Protein AF-A0AA39WAE4-F1 (afdb_monomer)

pLDDT: mean 80.97, std 20.27, range [33.72, 98.31]

Secondary structure (DSSP, 8-state):
-----THHHHHHHHHHHHHHHHHHHHHHHH-GGGHHHHHHHHHHHHHHHHHHHHHHH-----HHHHHHHHHHHHHHHHHHHHHHHHHHH--SHHHIIIIIHHHHHHHHHHHHHHHHHHHHHHHHHHHHHHHHHS-HHHHHHHHHHHHHHHHHHHHHHHH--SS-TTTHHHHHHHHHHHHHHHHH------------S-HHHHHHHHHHHHHHHHHHHT--

Foldseek 3Di:
DDCDDLLVLLVVLLVLLVVLLVLLVVLCVQEVVCCVLVVLVNVLSVLLNVLSVVVSPDPQQDPLQSVLLSVLSVLSSVLSVQLSVLSVPDRYNVSCVPPSSVSNVLSSLVSVLSSLLSVLRVLLSVLLVCLAPHDPVVSVVSLVVSVVSLVVSLVSLVVRDPDCPVPNVSSVSNSVSSNVSSVPRHNDDPPPPDDDDDVVVVVVVVVVVVVVVVVVVVPD

Organism: NCBI:txid252184

Solvent-accessible surface area (backbone atoms only — not comparable to full-atom values): 12595 Å² total; per-residue (Å²): 143,78,94,78,57,77,50,54,63,46,52,53,41,52,50,46,46,53,56,39,52,54,49,50,56,54,46,32,73,76,27,60,86,46,41,71,67,50,50,56,44,52,48,54,50,49,53,40,43,53,53,46,60,56,54,57,74,55,86,67,73,53,75,84,46,47,69,47,52,55,52,50,50,53,50,52,47,54,46,47,51,48,49,49,51,48,58,71,71,34,88,42,62,67,48,27,73,76,45,37,50,63,56,48,49,37,46,39,54,50,48,51,46,49,41,51,60,58,46,49,53,58,53,52,43,49,45,63,55,39,44,78,77,55,54,73,66,58,47,52,50,52,47,50,52,54,49,52,52,49,53,49,43,54,55,51,61,75,65,53,72,73,83,50,78,91,50,45,71,59,50,52,56,39,50,52,40,51,51,49,53,54,71,69,63,63,64,78,71,84,74,75,92,72,80,94,80,63,73,74,56,54,57,53,50,53,55,48,51,58,52,49,56,57,60,61,66,76,72,117

Radius of gyration: 21.31 Å; Cα contacts (8 Å, |Δi|>4): 156; chains: 1; bounding box: 58×40×64 Å

Sequence (220 aa):
MGRADAARPIDDILSGISATLATITRFIRAVRVAHADLSAVTRELSDLRLLLELMRDDQGIPLLVQAQVLALLVDCGKILYRIQNVLAHCGDAAQWTSTGKVAVAGLRDGLEIMRRALGLVDEVVNLYVTVSASSVAEINALKSDISADVDWIRTQAASAEHGYKDTVPLLDTYLDAVVNCIETSTRNSPVELGDIEGRDDMMAQYVNECLLFEFLQVRY

Nearest PDB structures (foldseek):
  4q25-assembly1_B  TM=2.407E-01  e=1.341E+00  Pseudomonas aeruginosa PAO1
  4nqi-assembly2_D  TM=2.224E-01  e=2.810E+00  Dictyostelium discoideum
  8i4v-assembly1_A  TM=1.716E-01  e=9.796E+00  Saccharomyces cerevisiae S288C

Mean predicted aligned error: 10.49 Å

Structure (mmCIF, N/CA/C/O backbone):
data_AF-A0AA39WAE4-F1
#
_entry.id   AF-A0AA39WAE4-F1
#
loop_
_atom_site.group_PDB
_atom_site.id
_atom_site.type_symbol
_atom_site.label_atom_id
_atom_site.label_alt_id
_atom_site.label_comp_id
_atom_site.label_asym_id
_atom_site.label_entity_id
_atom_site.label_seq_id
_atom_site.pdbx_PDB_ins_code
_atom_site.Cartn_x
_atom_site.Cartn_y
_atom_site.Cartn_z
_atom_site.occupancy
_atom_site.B_iso_or_equiv
_atom_site.auth_seq_id
_atom_site.auth_comp_id
_atom_site.auth_asym_id
_atom_site.auth_atom_id
_atom_site.pdbx_PDB_model_num
ATOM 1 N N . MET A 1 1 ? -18.215 -25.037 7.940 1.00 37.91 1 MET A N 1
ATOM 2 C CA . MET A 1 1 ? -16.764 -25.276 7.781 1.00 37.91 1 MET A CA 1
ATOM 3 C C . MET A 1 1 ? -16.349 -24.709 6.433 1.00 37.91 1 MET A C 1
ATOM 5 O O . MET A 1 1 ? -16.549 -25.353 5.415 1.00 37.91 1 MET A O 1
ATOM 9 N N . GLY A 1 2 ? -15.906 -23.453 6.432 1.00 38.31 2 GLY A N 1
ATOM 10 C CA . GLY A 1 2 ? -15.563 -22.681 5.238 1.00 38.31 2 GLY A CA 1
ATOM 11 C C . GLY A 1 2 ? -14.618 -21.562 5.652 1.00 38.31 2 GLY A C 1
ATOM 12 O O . GLY A 1 2 ? -15.036 -20.428 5.832 1.00 38.31 2 GLY A O 1
ATOM 13 N N . ARG A 1 3 ? -13.364 -21.936 5.913 1.00 39.25 3 ARG A N 1
ATOM 14 C CA . ARG A 1 3 ? -12.235 -21.027 6.115 1.00 39.25 3 ARG A CA 1
ATOM 15 C C . ARG A 1 3 ? -11.901 -20.485 4.726 1.00 39.25 3 ARG A C 1
ATOM 17 O O . ARG A 1 3 ? -11.210 -21.161 3.975 1.00 39.25 3 ARG A O 1
ATOM 24 N N . ALA A 1 4 ? -12.519 -19.378 4.336 1.00 43.84 4 ALA A N 1
ATOM 25 C CA . ALA A 1 4 ? -12.238 -18.727 3.068 1.00 43.84 4 ALA A CA 1
ATOM 26 C C . ALA A 1 4 ? -12.193 -17.208 3.267 1.00 43.84 4 ALA A C 1
ATOM 28 O O . ALA A 1 4 ? -13.181 -16.631 3.698 1.00 43.84 4 ALA A O 1
ATOM 29 N N . ASP A 1 5 ? -11.124 -16.487 2.953 1.00 51.66 5 ASP A N 1
ATOM 30 C CA . ASP A 1 5 ? -9.709 -16.865 2.851 1.00 51.66 5 ASP A CA 1
ATOM 31 C C . ASP A 1 5 ? -8.942 -15.531 2.795 1.00 51.66 5 ASP A C 1
ATOM 33 O O . ASP A 1 5 ? -8.382 -15.194 1.764 1.00 51.66 5 ASP A O 1
ATOM 37 N N . ALA A 1 6 ? -8.986 -14.684 3.836 1.00 52.84 6 ALA A N 1
ATOM 38 C CA . ALA A 1 6 ? -8.235 -13.412 3.814 1.00 52.84 6 ALA A CA 1
ATOM 39 C C . ALA A 1 6 ? -6.717 -13.638 3.625 1.00 52.84 6 ALA A C 1
ATOM 41 O O . ALA A 1 6 ? -6.017 -12.777 3.095 1.00 52.84 6 ALA A O 1
ATOM 42 N N . ALA A 1 7 ? -6.234 -14.840 3.966 1.00 60.94 7 ALA A N 1
ATOM 43 C CA . ALA A 1 7 ? -4.873 -15.295 3.713 1.00 60.94 7 ALA A CA 1
ATOM 44 C C . ALA A 1 7 ? -4.528 -15.388 2.216 1.00 60.94 7 ALA A C 1
ATOM 46 O O . ALA A 1 7 ? -3.421 -15.018 1.843 1.00 60.94 7 ALA A O 1
ATOM 47 N N . ARG A 1 8 ? -5.456 -15.809 1.339 1.00 78.25 8 ARG A N 1
ATOM 48 C CA . ARG A 1 8 ? -5.159 -15.960 -0.101 1.00 78.25 8 ARG A CA 1
ATOM 49 C C . ARG A 1 8 ? -4.809 -14.634 -0.785 1.00 78.25 8 ARG A C 1
ATOM 51 O O . ARG A 1 8 ? -3.753 -14.578 -1.406 1.00 78.25 8 ARG A O 1
ATOM 58 N N . PRO A 1 9 ? -5.618 -13.562 -0.656 1.00 86.88 9 PRO A N 1
ATOM 59 C CA . PRO A 1 9 ? -5.262 -12.250 -1.179 1.00 86.88 9 PRO A CA 1
ATOM 60 C C . PRO A 1 9 ? -3.928 -11.747 -0.633 1.00 86.88 9 PRO A C 1
ATOM 62 O O . PRO A 1 9 ? -3.129 -11.215 -1.394 1.00 86.88 9 PRO A O 1
ATOM 65 N N . ILE A 1 10 ? -3.651 -11.941 0.661 1.00 92.12 10 ILE A N 1
ATOM 66 C CA . ILE A 1 10 ? -2.372 -11.532 1.251 1.00 92.12 10 ILE A CA 1
ATOM 67 C C . ILE A 1 10 ? -1.206 -12.321 0.633 1.00 92.12 10 ILE A C 1
ATOM 69 O O . ILE A 1 10 ? -0.230 -11.714 0.194 1.00 92.12 10 ILE A O 1
ATOM 73 N N . ASP A 1 11 ? -1.316 -13.647 0.529 1.00 93.12 11 ASP A N 1
ATOM 74 C CA . ASP A 1 11 ? -0.284 -14.510 -0.057 1.00 93.12 11 ASP A CA 1
ATOM 75 C C . ASP A 1 11 ? -0.019 -14.181 -1.539 1.00 93.12 11 ASP A C 1
ATOM 77 O O . ASP A 1 11 ? 1.139 -14.151 -1.975 1.00 93.12 11 ASP A O 1
ATOM 81 N N . ASP A 1 12 ? -1.065 -13.854 -2.304 1.00 93.44 12 ASP A N 1
ATOM 82 C CA . ASP A 1 12 ? -0.947 -13.404 -3.695 1.00 93.44 12 ASP A CA 1
ATOM 83 C C . ASP A 1 12 ? -0.133 -12.103 -3.792 1.00 93.44 12 ASP A C 1
ATOM 85 O O . ASP A 1 12 ? 0.763 -11.978 -4.639 1.00 93.44 12 ASP A O 1
ATOM 89 N N . ILE A 1 13 ? -0.377 -11.148 -2.888 1.00 96.44 13 ILE A N 1
ATOM 90 C CA . ILE A 1 13 ? 0.391 -9.899 -2.832 1.00 96.44 13 ILE A CA 1
ATOM 91 C C . ILE A 1 13 ? 1.831 -10.146 -2.370 1.00 96.44 13 ILE A C 1
ATOM 93 O O . ILE A 1 13 ? 2.755 -9.610 -2.985 1.00 96.44 13 ILE A O 1
ATOM 97 N N . LEU A 1 14 ? 2.067 -11.001 -1.371 1.00 97.25 14 LEU A N 1
ATOM 98 C CA . LEU A 1 14 ? 3.419 -11.374 -0.925 1.00 97.25 14 LEU A CA 1
ATOM 99 C C . LEU A 1 14 ? 4.245 -12.015 -2.058 1.00 97.25 14 LEU A C 1
ATOM 101 O O . LEU A 1 14 ? 5.436 -11.712 -2.238 1.00 97.25 14 LEU A O 1
ATOM 105 N N . SER A 1 15 ? 3.606 -12.863 -2.867 1.00 97.00 15 SER A N 1
ATOM 106 C CA . SER A 1 15 ? 4.196 -13.433 -4.082 1.00 97.00 15 SER A CA 1
ATOM 107 C C . SER A 1 15 ? 4.505 -12.344 -5.118 1.00 97.00 15 SER A C 1
ATOM 109 O O . SER A 1 15 ? 5.629 -12.263 -5.634 1.00 97.00 15 SER A O 1
ATOM 111 N N . GLY A 1 16 ? 3.554 -11.433 -5.353 1.00 97.50 16 GLY A N 1
ATOM 112 C CA . GLY A 1 16 ? 3.717 -10.280 -6.239 1.00 97.50 16 GLY A CA 1
ATOM 113 C C . GLY A 1 16 ? 4.871 -9.358 -5.830 1.00 97.50 16 GLY A C 1
ATOM 114 O O . GLY A 1 16 ? 5.655 -8.933 -6.686 1.00 97.50 16 GLY A O 1
ATOM 115 N N . ILE A 1 17 ? 5.038 -9.091 -4.531 1.00 98.25 17 ILE A N 1
ATOM 116 C CA . ILE A 1 17 ? 6.161 -8.314 -3.989 1.00 98.25 17 ILE A CA 1
ATOM 117 C C . ILE A 1 17 ? 7.481 -9.017 -4.310 1.00 98.25 17 ILE A C 1
ATOM 119 O O . ILE A 1 17 ? 8.393 -8.400 -4.865 1.00 98.25 17 ILE A O 1
ATOM 123 N N . SER A 1 18 ? 7.571 -10.321 -4.041 1.00 98.19 18 SER A N 1
ATOM 124 C CA . SER A 1 18 ? 8.782 -11.111 -4.297 1.00 98.19 18 SER A CA 1
ATOM 125 C C . SER A 1 18 ? 9.173 -11.105 -5.784 1.00 98.19 18 SER A C 1
ATOM 127 O O . SER A 1 18 ? 10.342 -10.889 -6.126 1.00 98.19 18 SER A O 1
ATOM 129 N N . ALA A 1 19 ? 8.198 -11.254 -6.686 1.00 97.81 19 ALA A N 1
ATOM 130 C CA . ALA A 1 19 ? 8.416 -11.166 -8.132 1.00 97.81 19 ALA A CA 1
ATOM 131 C C . ALA A 1 19 ? 8.860 -9.758 -8.581 1.00 97.81 19 ALA A C 1
ATOM 133 O O . ALA A 1 19 ? 9.746 -9.614 -9.436 1.00 97.81 19 ALA A O 1
ATOM 134 N N . THR A 1 20 ? 8.283 -8.715 -7.978 1.00 98.25 20 THR A N 1
ATOM 135 C CA . THR A 1 20 ? 8.620 -7.312 -8.264 1.00 98.25 20 THR A CA 1
ATOM 136 C C . THR A 1 20 ? 10.041 -6.983 -7.810 1.00 98.25 20 THR A C 1
ATOM 138 O O . THR A 1 20 ? 10.820 -6.455 -8.602 1.00 98.25 20 THR A O 1
ATOM 141 N N . LEU A 1 21 ? 10.433 -7.384 -6.597 1.00 98.31 21 LEU A N 1
ATOM 142 C CA . LEU A 1 21 ? 11.793 -7.215 -6.064 1.00 98.31 21 LEU A CA 1
ATOM 143 C C . LEU A 1 21 ? 12.850 -7.908 -6.937 1.00 98.31 21 LEU A C 1
ATOM 145 O O . LEU A 1 21 ? 13.907 -7.336 -7.231 1.00 98.31 21 LEU A O 1
ATOM 149 N N . ALA A 1 22 ? 12.556 -9.121 -7.415 1.00 97.69 22 ALA A N 1
ATOM 150 C CA . ALA A 1 22 ? 13.434 -9.830 -8.344 1.00 97.69 22 ALA A CA 1
ATOM 151 C C . ALA A 1 22 ? 13.583 -9.076 -9.680 1.00 97.69 22 ALA A C 1
ATOM 153 O O . ALA A 1 22 ? 14.678 -9.016 -10.248 1.00 97.69 22 ALA A O 1
ATOM 154 N N . THR A 1 23 ? 12.497 -8.476 -10.171 1.00 97.81 23 THR A N 1
ATOM 155 C CA . THR A 1 23 ? 12.491 -7.672 -11.401 1.00 97.81 23 THR A CA 1
ATOM 156 C C . THR A 1 23 ? 13.267 -6.371 -11.235 1.00 97.81 23 THR A C 1
ATOM 158 O O . THR A 1 23 ? 14.120 -6.078 -12.072 1.00 97.81 23 THR A O 1
ATOM 161 N N . ILE A 1 24 ? 13.083 -5.661 -10.119 1.00 97.94 24 ILE A N 1
ATOM 162 C CA . ILE A 1 24 ? 13.872 -4.478 -9.748 1.00 97.94 24 ILE A CA 1
ATOM 163 C C . ILE A 1 24 ? 15.364 -4.818 -9.708 1.00 97.94 24 ILE A C 1
ATOM 165 O O . ILE A 1 24 ? 16.177 -4.140 -10.334 1.00 97.94 24 ILE A O 1
ATOM 169 N N . THR A 1 25 ? 15.733 -5.912 -9.038 1.00 97.44 25 THR A N 1
ATOM 170 C CA . THR A 1 25 ? 17.136 -6.335 -8.918 1.00 97.44 25 THR A CA 1
ATOM 171 C C . THR A 1 25 ? 17.768 -6.609 -10.284 1.00 97.44 25 THR A C 1
ATOM 173 O O . THR A 1 25 ? 18.911 -6.215 -10.533 1.00 97.44 25 THR A O 1
ATOM 176 N N . ARG A 1 26 ? 17.038 -7.275 -11.190 1.00 97.00 26 ARG A N 1
ATOM 177 C CA . ARG A 1 26 ? 17.491 -7.508 -12.571 1.00 97.00 26 ARG A CA 1
ATOM 178 C C . ARG A 1 26 ? 17.638 -6.195 -13.338 1.00 97.00 26 ARG A C 1
ATOM 180 O O . ARG A 1 26 ? 18.674 -5.980 -13.962 1.00 97.00 26 ARG A O 1
ATOM 187 N N . PHE A 1 27 ? 16.650 -5.313 -13.236 1.00 97.69 27 PHE A N 1
ATOM 188 C CA . PHE A 1 27 ? 16.650 -4.026 -13.921 1.00 97.69 27 PHE A CA 1
ATOM 189 C C . PHE A 1 27 ? 17.814 -3.134 -13.481 1.00 97.69 27 PHE A C 1
ATOM 191 O O . PHE A 1 27 ? 18.564 -2.657 -14.323 1.00 97.69 27 PHE A O 1
ATOM 198 N N . ILE A 1 28 ? 18.051 -2.992 -12.173 1.00 97.00 28 ILE A N 1
ATOM 199 C CA . ILE A 1 28 ? 19.174 -2.221 -11.612 1.00 97.00 28 ILE A CA 1
ATOM 200 C C . ILE A 1 28 ? 20.525 -2.697 -12.162 1.00 97.00 28 ILE A C 1
ATOM 202 O O . ILE A 1 28 ? 21.445 -1.898 -12.346 1.00 97.00 28 ILE A O 1
ATOM 206 N N . ARG A 1 29 ? 20.681 -4.004 -12.417 1.00 96.06 29 ARG A N 1
ATOM 207 C CA . ARG A 1 29 ? 21.919 -4.549 -12.992 1.00 96.06 29 ARG A CA 1
ATOM 208 C C . ARG A 1 29 ? 22.132 -4.102 -14.439 1.00 96.06 29 ARG A C 1
ATOM 210 O O . ARG A 1 29 ? 23.284 -3.885 -14.808 1.00 96.06 29 ARG A O 1
ATOM 217 N N . ALA A 1 30 ? 21.054 -3.954 -15.208 1.00 96.06 30 ALA A N 1
ATOM 218 C CA . ALA A 1 30 ? 21.076 -3.490 -16.595 1.00 96.06 30 ALA A CA 1
ATOM 219 C C . ALA A 1 30 ? 21.132 -1.954 -16.707 1.00 96.06 30 ALA A C 1
ATOM 221 O O . ALA A 1 30 ? 21.879 -1.418 -17.521 1.00 96.06 30 ALA A O 1
ATOM 222 N N . VAL A 1 31 ? 20.400 -1.238 -15.850 1.00 97.19 31 VAL A N 1
ATOM 223 C CA . VAL A 1 31 ? 20.236 0.221 -15.871 1.00 97.19 31 VAL A CA 1
ATOM 224 C C . VAL A 1 31 ? 20.699 0.804 -14.535 1.00 97.19 31 VAL A C 1
ATOM 226 O O . VAL A 1 31 ? 19.914 1.128 -13.647 1.00 97.19 31 VAL A O 1
ATOM 229 N N . ARG A 1 32 ? 22.021 0.937 -14.374 1.00 95.56 32 ARG A N 1
ATOM 230 C CA . ARG A 1 32 ? 22.658 1.316 -13.094 1.00 95.56 32 ARG A CA 1
ATOM 231 C C . ARG A 1 32 ? 22.190 2.657 -12.532 1.00 95.56 32 ARG A C 1
ATOM 233 O O . ARG A 1 32 ? 22.093 2.800 -11.316 1.00 95.56 32 ARG A O 1
ATOM 240 N N . VAL A 1 33 ? 21.869 3.615 -13.402 1.00 95.44 33 VAL A N 1
ATOM 241 C CA . VAL A 1 33 ? 21.380 4.948 -13.010 1.00 95.44 33 VAL A CA 1
ATOM 242 C C . VAL A 1 33 ? 20.047 4.902 -12.253 1.00 95.44 33 VAL A C 1
ATOM 244 O O . VAL A 1 33 ? 19.753 5.824 -11.503 1.00 95.44 33 VAL A O 1
ATOM 247 N N . ALA A 1 34 ? 19.280 3.814 -12.380 1.00 96.81 34 ALA A N 1
ATOM 248 C CA . ALA A 1 34 ? 18.009 3.627 -11.685 1.00 96.81 34 ALA A CA 1
ATOM 249 C C . ALA A 1 34 ? 18.152 3.163 -10.229 1.00 96.81 34 ALA A C 1
ATOM 251 O O . ALA A 1 34 ? 17.159 3.086 -9.509 1.00 96.81 34 ALA A O 1
ATOM 252 N N . HIS A 1 35 ? 19.369 2.831 -9.779 1.00 96.38 35 HIS A N 1
ATOM 253 C CA . HIS A 1 35 ? 19.591 2.230 -8.464 1.00 96.38 35 HIS A CA 1
ATOM 254 C C . HIS A 1 35 ? 19.029 3.076 -7.316 1.00 96.38 35 HIS A C 1
ATOM 256 O O . HIS A 1 35 ? 18.333 2.541 -6.458 1.00 96.38 35 HIS A O 1
ATOM 262 N N . ALA A 1 36 ? 19.328 4.379 -7.282 1.00 92.62 36 ALA A N 1
ATOM 263 C CA . ALA A 1 36 ? 18.887 5.257 -6.196 1.00 92.62 36 ALA A CA 1
ATOM 264 C C . ALA A 1 36 ? 17.355 5.348 -6.124 1.00 92.62 36 ALA A C 1
ATOM 266 O O . ALA A 1 36 ? 16.774 5.161 -5.056 1.00 92.62 36 ALA A O 1
ATOM 267 N N . ASP A 1 37 ? 16.711 5.547 -7.274 1.00 92.94 37 ASP A N 1
ATOM 268 C CA . ASP A 1 37 ? 15.256 5.652 -7.385 1.00 92.94 37 ASP A CA 1
ATOM 269 C C . ASP A 1 37 ? 14.567 4.333 -6.966 1.00 92.94 37 ASP A C 1
ATOM 271 O O . ASP A 1 37 ? 13.618 4.328 -6.183 1.00 92.94 37 ASP A O 1
ATOM 275 N N . LEU A 1 38 ? 15.088 3.188 -7.425 1.00 96.88 38 LEU A N 1
ATOM 276 C CA . LEU A 1 38 ? 14.525 1.865 -7.137 1.00 96.88 38 LEU A CA 1
ATOM 277 C C . LEU A 1 38 ? 14.882 1.318 -5.750 1.00 96.88 38 LEU A C 1
ATOM 279 O O . LEU A 1 38 ? 14.199 0.419 -5.257 1.00 96.88 38 LEU A O 1
ATOM 283 N N . SER A 1 39 ? 15.904 1.863 -5.088 1.00 95.88 39 SER A N 1
ATOM 284 C CA . SER A 1 39 ? 16.201 1.534 -3.687 1.00 95.88 39 SER A CA 1
ATOM 285 C C . SER A 1 39 ? 15.071 2.002 -2.768 1.00 95.88 39 SER A C 1
ATOM 287 O O . SER A 1 39 ? 14.676 1.268 -1.866 1.00 95.88 39 SER A O 1
ATOM 289 N N . ALA A 1 40 ? 14.494 3.179 -3.038 1.00 92.00 40 ALA A N 1
ATOM 290 C CA . ALA A 1 40 ? 13.333 3.672 -2.299 1.00 92.00 40 ALA A CA 1
ATOM 291 C C . ALA A 1 40 ? 12.107 2.765 -2.503 1.00 92.00 40 ALA A C 1
ATOM 293 O O . ALA A 1 40 ? 11.444 2.401 -1.540 1.00 92.00 40 ALA A O 1
ATOM 294 N N . VAL A 1 41 ? 11.859 2.316 -3.739 1.00 96.25 41 VAL A N 1
ATOM 295 C CA . VAL A 1 41 ? 10.775 1.359 -4.038 1.00 96.25 41 VAL A CA 1
ATOM 296 C C . VAL A 1 41 ? 10.995 0.023 -3.327 1.00 96.25 41 VAL A C 1
ATOM 298 O O . VAL A 1 41 ? 10.068 -0.542 -2.763 1.00 96.25 41 VAL A O 1
ATOM 301 N N . THR A 1 42 ? 12.233 -0.476 -3.323 1.00 97.62 42 THR A N 1
ATOM 302 C CA . THR A 1 42 ? 12.606 -1.724 -2.634 1.00 97.62 42 THR A CA 1
ATOM 303 C C . THR A 1 42 ? 12.294 -1.649 -1.140 1.00 97.62 42 THR A C 1
ATOM 305 O O . THR A 1 42 ? 11.822 -2.630 -0.564 1.00 97.62 42 THR A O 1
ATOM 308 N N . ARG A 1 43 ? 12.531 -0.486 -0.521 1.00 96.50 43 ARG A N 1
ATOM 309 C CA . ARG A 1 43 ? 12.205 -0.243 0.884 1.00 96.50 43 ARG A CA 1
ATOM 310 C C . ARG A 1 43 ? 10.698 -0.283 1.129 1.00 96.50 43 ARG A C 1
ATOM 312 O O . ARG A 1 43 ? 10.274 -1.106 1.927 1.00 96.50 43 ARG A O 1
ATOM 319 N N . GLU A 1 44 ? 9.903 0.487 0.383 1.00 95.62 44 GLU A N 1
ATOM 320 C CA . GLU A 1 44 ? 8.436 0.474 0.541 1.00 95.62 44 GLU A CA 1
ATOM 321 C C . GLU A 1 44 ? 7.840 -0.927 0.337 1.00 95.62 44 GLU A C 1
ATOM 323 O O . GLU A 1 44 ? 6.963 -1.349 1.084 1.00 95.62 44 GLU A O 1
ATOM 328 N N . LEU A 1 45 ? 8.352 -1.693 -0.633 1.00 97.81 45 LEU A N 1
ATOM 329 C CA . LEU A 1 45 ? 7.937 -3.081 -0.853 1.00 97.81 45 LEU A CA 1
ATOM 330 C C . LEU A 1 45 ? 8.287 -4.006 0.320 1.00 97.81 45 LEU A C 1
ATOM 332 O O . LEU A 1 45 ? 7.549 -4.950 0.595 1.00 97.81 45 LEU A O 1
ATOM 336 N N . SER A 1 46 ? 9.414 -3.761 0.989 1.00 97.69 46 SER A N 1
ATOM 337 C CA . SER A 1 46 ? 9.834 -4.544 2.157 1.00 97.69 46 SER A CA 1
ATOM 338 C C . SER A 1 46 ? 8.991 -4.196 3.383 1.00 97.69 46 SER A C 1
ATOM 340 O O . SER A 1 46 ? 8.557 -5.098 4.096 1.00 97.69 46 SER A O 1
ATOM 342 N N . ASP A 1 47 ? 8.698 -2.911 3.578 1.00 96.75 47 ASP A N 1
ATOM 343 C CA . ASP A 1 47 ? 7.851 -2.434 4.671 1.00 96.75 47 ASP A CA 1
ATOM 344 C C . ASP A 1 47 ? 6.399 -2.921 4.486 1.00 96.75 47 ASP A C 1
ATOM 346 O O . ASP A 1 47 ? 5.784 -3.417 5.430 1.00 96.75 47 ASP A O 1
ATOM 350 N N . LEU A 1 48 ? 5.873 -2.887 3.253 1.00 96.75 48 LEU A N 1
ATOM 351 C CA . LEU A 1 48 ? 4.567 -3.467 2.920 1.00 96.75 48 LEU A CA 1
ATOM 352 C C . LEU A 1 48 ? 4.540 -4.982 3.151 1.00 96.75 48 LEU A C 1
ATOM 354 O O . LEU A 1 48 ? 3.564 -5.503 3.681 1.00 96.75 48 LEU A O 1
ATOM 358 N N . ARG A 1 49 ? 5.602 -5.703 2.772 1.00 97.12 49 ARG A N 1
ATOM 359 C CA . ARG A 1 49 ? 5.703 -7.145 3.023 1.00 97.12 49 ARG A CA 1
ATOM 360 C C . ARG A 1 49 ? 5.605 -7.459 4.514 1.00 97.12 49 ARG A C 1
ATOM 362 O O . ARG A 1 49 ? 4.848 -8.352 4.873 1.00 97.12 49 ARG A O 1
ATOM 369 N N . LEU A 1 50 ? 6.354 -6.739 5.350 1.00 95.31 50 LEU A N 1
ATOM 370 C CA . LEU A 1 50 ? 6.334 -6.932 6.799 1.00 95.31 50 LEU A CA 1
ATOM 371 C C . LEU A 1 50 ? 4.927 -6.708 7.364 1.00 95.31 50 LEU A C 1
ATOM 373 O O . LEU A 1 50 ? 4.426 -7.551 8.100 1.00 95.31 50 LEU A O 1
ATOM 377 N N . LEU A 1 51 ? 4.275 -5.610 6.969 1.00 94.56 51 LEU A N 1
ATOM 378 C CA . LEU A 1 51 ? 2.900 -5.311 7.369 1.00 94.56 51 LEU A CA 1
ATOM 379 C C . LEU A 1 51 ? 1.933 -6.438 6.976 1.00 94.56 51 LEU A C 1
ATOM 381 O O . LEU A 1 51 ? 1.150 -6.901 7.796 1.00 94.56 51 LEU A O 1
ATOM 385 N N . LEU A 1 52 ? 2.011 -6.914 5.733 1.00 93.69 52 LEU A N 1
ATOM 386 C CA . LEU A 1 52 ? 1.153 -7.992 5.243 1.00 93.69 52 LEU A CA 1
ATOM 387 C C . LEU A 1 52 ? 1.415 -9.326 5.949 1.00 93.69 52 LEU A C 1
ATOM 389 O O . LEU A 1 52 ? 0.475 -10.075 6.193 1.00 93.69 52 LEU A O 1
ATOM 393 N N . GLU A 1 53 ? 2.671 -9.628 6.285 1.00 92.81 53 GLU A N 1
ATOM 394 C CA . GLU A 1 53 ? 3.021 -10.813 7.072 1.00 92.81 53 GLU A CA 1
ATOM 395 C C . GLU A 1 53 ? 2.410 -10.750 8.482 1.00 92.81 53 GLU A C 1
ATOM 397 O O . GLU A 1 53 ? 1.915 -11.772 8.948 1.00 92.81 53 GLU A O 1
ATOM 402 N N . LEU A 1 54 ? 2.367 -9.569 9.113 1.00 89.31 54 LEU A N 1
ATOM 403 C CA . LEU A 1 54 ? 1.689 -9.359 10.401 1.00 89.31 54 LEU A CA 1
ATOM 404 C C . LEU A 1 54 ? 0.166 -9.515 10.272 1.00 89.31 54 LEU A C 1
ATOM 406 O O . LEU A 1 54 ? -0.445 -10.277 11.019 1.00 89.31 54 LEU A O 1
ATOM 410 N N . MET A 1 55 ? -0.437 -8.860 9.276 1.00 88.50 55 MET A N 1
ATOM 411 C CA . MET A 1 55 ? -1.883 -8.929 9.027 1.00 88.50 55 MET A CA 1
ATOM 412 C C . MET A 1 55 ? -2.364 -10.339 8.671 1.00 88.50 55 MET A C 1
ATOM 414 O O . MET A 1 55 ? -3.505 -10.688 8.960 1.00 88.50 55 MET A O 1
ATOM 418 N N . ARG A 1 56 ? -1.522 -11.157 8.025 1.00 86.31 56 ARG A N 1
ATOM 419 C CA . ARG A 1 56 ? -1.873 -12.530 7.629 1.00 86.31 56 ARG A CA 1
ATOM 420 C C . ARG A 1 56 ? -2.285 -13.389 8.823 1.00 86.31 56 ARG A C 1
ATOM 422 O O . ARG A 1 56 ? -3.154 -14.251 8.681 1.00 86.31 56 ARG A O 1
ATOM 429 N N . ASP A 1 57 ? -1.645 -13.163 9.964 1.00 78.50 57 ASP A N 1
ATOM 430 C CA . ASP A 1 57 ? -1.838 -13.963 11.169 1.00 78.50 57 ASP A CA 1
ATOM 431 C C . ASP A 1 57 ? -2.923 -13.368 12.091 1.00 78.50 57 ASP A C 1
ATOM 433 O O . ASP A 1 57 ? -3.381 -14.041 13.018 1.00 78.50 57 ASP A O 1
ATOM 437 N N . ASP A 1 58 ? -3.399 -12.150 11.805 1.00 72.00 58 ASP A N 1
ATOM 438 C CA . ASP A 1 58 ? -4.398 -11.450 12.610 1.00 72.00 58 ASP A CA 1
ATOM 439 C C . ASP A 1 58 ? -5.838 -11.848 12.228 1.00 72.00 58 ASP A C 1
ATOM 441 O O . ASP A 1 58 ? -6.235 -11.874 11.062 1.00 72.00 58 ASP A O 1
ATOM 445 N N . GLN A 1 59 ? -6.639 -12.199 13.235 1.00 65.50 59 GLN A N 1
ATOM 446 C CA . GLN A 1 59 ? -8.054 -12.566 13.089 1.00 65.50 59 GLN A CA 1
ATOM 447 C C . GLN A 1 59 ? -8.998 -11.458 13.595 1.00 65.50 59 GLN A C 1
ATOM 449 O O . GLN A 1 59 ? -10.214 -11.643 13.559 1.00 65.50 59 GLN A O 1
ATOM 454 N N . GLY A 1 60 ? -8.457 -10.334 14.081 1.00 75.06 60 GLY A N 1
ATOM 455 C CA . GLY A 1 60 ? -9.199 -9.263 14.753 1.00 75.06 60 GLY A CA 1
ATOM 456 C C . GLY A 1 60 ? -9.757 -8.162 13.850 1.00 75.06 60 GLY A C 1
ATOM 457 O O . GLY A 1 60 ? -10.351 -7.220 14.369 1.00 75.06 60 GLY A O 1
ATOM 458 N N . ILE A 1 61 ? -9.585 -8.254 12.526 1.00 79.44 61 ILE A N 1
ATOM 459 C CA . ILE A 1 61 ? -9.988 -7.193 11.587 1.00 79.44 61 ILE A CA 1
ATOM 460 C C . ILE A 1 61 ? -11.502 -6.917 11.706 1.00 79.44 61 ILE A C 1
ATOM 462 O O . ILE A 1 61 ? -12.300 -7.825 11.449 1.00 79.44 61 ILE A O 1
ATOM 466 N N . PRO A 1 62 ? -11.929 -5.679 12.034 1.00 79.44 62 PRO A N 1
ATOM 467 C CA . PRO A 1 62 ? -13.346 -5.352 12.157 1.00 79.44 62 PRO A CA 1
ATOM 468 C C . PRO A 1 62 ? -14.112 -5.547 10.843 1.00 79.44 62 PRO A C 1
ATOM 470 O O . PRO A 1 62 ? -13.651 -5.144 9.772 1.00 79.44 62 PRO A O 1
ATOM 473 N N . LEU A 1 63 ? -15.332 -6.092 10.933 1.00 78.62 63 LEU A N 1
ATOM 474 C CA . LEU A 1 63 ? -16.205 -6.333 9.772 1.00 78.62 63 LEU A CA 1
ATOM 475 C C . LEU A 1 63 ? -16.440 -5.066 8.938 1.00 78.62 63 LEU A C 1
ATOM 477 O O . LEU A 1 63 ? -16.475 -5.140 7.711 1.00 78.62 63 LEU A O 1
ATOM 481 N N . LEU A 1 64 ? -16.518 -3.905 9.601 1.00 79.62 64 LEU A N 1
ATOM 482 C CA . LEU A 1 64 ? -16.760 -2.605 8.971 1.00 79.62 64 LEU A CA 1
ATOM 483 C C . LEU A 1 64 ? -15.704 -2.229 7.918 1.00 79.62 64 LEU A C 1
ATOM 485 O O . LEU A 1 64 ? -16.026 -1.516 6.970 1.00 79.62 64 LEU A O 1
ATOM 489 N N . VAL A 1 65 ? -14.464 -2.709 8.073 1.00 85.25 65 VAL A N 1
ATOM 490 C CA . VAL A 1 65 ? -13.346 -2.399 7.166 1.00 85.25 65 VAL A CA 1
ATOM 491 C C . VAL A 1 65 ? -12.897 -3.595 6.323 1.00 85.25 65 VAL A C 1
ATOM 493 O O . VAL A 1 65 ? -12.114 -3.433 5.389 1.00 85.25 65 VAL A O 1
ATOM 496 N N . GLN A 1 66 ? -13.377 -4.807 6.613 1.00 84.88 66 GLN A N 1
ATOM 497 C CA . GLN A 1 66 ? -12.842 -6.040 6.029 1.00 84.88 66 GLN A CA 1
ATOM 498 C C . GLN A 1 66 ? -12.968 -6.088 4.496 1.00 84.88 66 GLN A C 1
ATOM 500 O O . GLN A 1 66 ? -12.016 -6.454 3.803 1.00 84.88 66 GLN A O 1
ATOM 505 N N . ALA A 1 67 ? -14.122 -5.697 3.946 1.00 85.50 67 ALA A N 1
ATOM 506 C CA . ALA A 1 67 ? -14.341 -5.691 2.497 1.00 85.50 67 ALA A CA 1
ATOM 507 C C . ALA A 1 67 ? -13.432 -4.676 1.785 1.00 85.50 67 ALA A C 1
ATOM 509 O O . ALA A 1 67 ? -12.897 -4.946 0.708 1.00 85.50 67 ALA A O 1
ATOM 510 N N . GLN A 1 68 ? -13.222 -3.521 2.411 1.00 88.50 68 GLN A N 1
ATOM 511 C CA . GLN A 1 68 ? -12.373 -2.455 1.909 1.00 88.50 68 GLN A CA 1
ATOM 512 C C . GLN A 1 68 ? -10.898 -2.852 1.976 1.00 88.50 68 GLN A C 1
ATOM 514 O O . GLN A 1 68 ? -10.180 -2.612 1.012 1.00 88.50 68 GLN A O 1
ATOM 519 N N . VAL A 1 69 ? -10.457 -3.546 3.031 1.00 89.94 69 VAL A N 1
ATOM 520 C CA . VAL A 1 69 ? -9.099 -4.114 3.118 1.00 89.94 69 VAL A CA 1
ATOM 521 C C . VAL A 1 69 ? -8.824 -5.060 1.948 1.00 89.94 69 VAL A C 1
ATOM 523 O O . VAL A 1 69 ? -7.781 -4.954 1.307 1.00 89.94 69 VAL A O 1
ATOM 526 N N . LEU A 1 70 ? -9.769 -5.938 1.597 1.00 89.00 70 LEU A N 1
ATOM 527 C CA . LEU A 1 70 ? -9.619 -6.813 0.427 1.00 89.00 70 LEU A CA 1
ATOM 528 C C . LEU A 1 70 ? -9.482 -6.019 -0.878 1.00 89.00 70 LEU A C 1
ATOM 530 O O . LEU A 1 70 ? -8.663 -6.358 -1.733 1.00 89.00 70 LEU A O 1
ATOM 534 N N . ALA A 1 71 ? -10.262 -4.953 -1.030 1.00 88.06 71 ALA A N 1
ATOM 535 C CA . ALA A 1 71 ? -10.197 -4.099 -2.205 1.00 88.06 71 ALA A CA 1
ATOM 536 C C . ALA A 1 71 ? -8.878 -3.297 -2.263 1.00 88.06 71 ALA A C 1
ATOM 538 O O . ALA A 1 71 ? -8.274 -3.185 -3.331 1.00 88.06 71 ALA A O 1
ATOM 539 N N . LEU A 1 72 ? -8.362 -2.859 -1.110 1.00 90.44 72 LEU A N 1
ATOM 540 C CA . LEU A 1 72 ? -7.038 -2.255 -0.996 1.00 90.44 72 LEU A CA 1
ATOM 541 C C . LEU A 1 72 ? -5.932 -3.242 -1.418 1.00 90.44 72 LEU A C 1
ATOM 543 O O . LEU A 1 72 ? -5.040 -2.889 -2.188 1.00 90.44 72 LEU A O 1
ATOM 547 N N . LEU A 1 73 ? -6.006 -4.511 -1.008 1.00 92.00 73 LEU A N 1
ATOM 548 C CA . LEU A 1 73 ? -5.047 -5.533 -1.452 1.00 92.00 73 LEU A CA 1
ATOM 549 C C . LEU A 1 73 ? -5.057 -5.714 -2.979 1.00 92.00 73 LEU A C 1
ATOM 551 O O . LEU A 1 73 ? -3.995 -5.827 -3.595 1.00 92.00 73 LEU A O 1
ATOM 555 N N . VAL A 1 74 ? -6.230 -5.672 -3.618 1.00 90.25 74 VAL A N 1
ATOM 556 C CA . VAL A 1 74 ? -6.334 -5.698 -5.089 1.00 90.25 74 VAL A CA 1
ATOM 557 C C . VAL A 1 74 ? -5.597 -4.511 -5.718 1.00 90.25 74 VAL A C 1
ATOM 559 O O . VAL A 1 74 ? -4.894 -4.679 -6.721 1.00 90.25 74 VAL A O 1
ATOM 562 N N . ASP A 1 75 ? -5.705 -3.322 -5.129 1.00 89.25 75 ASP A N 1
ATOM 563 C CA . ASP A 1 75 ? -5.017 -2.130 -5.623 1.00 89.25 75 ASP A CA 1
ATOM 564 C C . ASP A 1 75 ? -3.498 -2.193 -5.426 1.00 89.25 75 ASP A C 1
ATOM 566 O O . ASP A 1 75 ? -2.755 -1.828 -6.345 1.00 89.25 75 ASP A O 1
ATOM 570 N N . CYS A 1 76 ? -3.019 -2.779 -4.322 1.00 92.75 76 CYS A N 1
ATOM 571 C CA . CYS A 1 76 ? -1.605 -3.134 -4.172 1.00 92.75 76 CYS A CA 1
ATOM 572 C C . CYS A 1 76 ? -1.135 -3.997 -5.354 1.00 92.75 76 CYS A C 1
ATOM 574 O O . CYS A 1 76 ? -0.121 -3.692 -5.986 1.00 92.75 76 CYS A O 1
ATOM 576 N N . GLY A 1 77 ? -1.908 -5.024 -5.723 1.00 93.31 77 GLY A N 1
ATOM 577 C CA . GLY A 1 77 ? -1.608 -5.889 -6.868 1.00 93.31 77 GLY A CA 1
ATOM 578 C C . GLY A 1 77 ? -1.483 -5.120 -8.188 1.00 93.31 77 GLY A C 1
ATOM 579 O O . GLY A 1 77 ? -0.543 -5.346 -8.959 1.00 93.31 77 GLY A O 1
ATOM 580 N N . LYS A 1 78 ? -2.374 -4.150 -8.433 1.00 91.81 78 LYS A N 1
ATOM 581 C CA . LYS A 1 78 ? -2.313 -3.275 -9.619 1.00 91.81 78 LYS A CA 1
ATOM 582 C C . LYS A 1 78 ? -1.044 -2.420 -9.635 1.00 91.81 78 LYS A C 1
ATOM 584 O O . LYS A 1 78 ? -0.438 -2.268 -10.699 1.00 91.81 78 LYS A O 1
ATOM 589 N N . ILE A 1 79 ? -0.628 -1.872 -8.491 1.00 92.62 79 ILE A N 1
ATOM 590 C CA . ILE A 1 79 ? 0.605 -1.076 -8.391 1.00 92.62 79 ILE A CA 1
ATOM 591 C C . ILE A 1 79 ? 1.829 -1.945 -8.697 1.00 92.62 79 ILE A C 1
ATOM 593 O O . ILE A 1 79 ? 2.653 -1.563 -9.532 1.00 92.62 79 ILE A O 1
ATOM 597 N N . LEU A 1 80 ? 1.915 -3.141 -8.103 1.00 95.94 80 LEU A N 1
ATOM 598 C CA . LEU A 1 80 ? 3.004 -4.094 -8.354 1.00 95.94 80 LEU A CA 1
ATOM 599 C C . LEU A 1 80 ? 3.107 -4.458 -9.839 1.00 95.94 80 LEU A C 1
ATOM 601 O O . LEU A 1 80 ? 4.189 -4.387 -10.429 1.00 95.94 80 LEU A O 1
ATOM 605 N N . TYR A 1 81 ? 1.972 -4.776 -10.464 1.00 94.69 81 TYR A N 1
ATOM 606 C CA . TYR A 1 81 ? 1.904 -5.056 -11.897 1.00 94.69 81 TYR A CA 1
ATOM 607 C C . TYR A 1 81 ? 2.399 -3.871 -12.737 1.00 94.69 81 TYR A C 1
ATOM 609 O O . TYR A 1 81 ? 3.190 -4.046 -13.665 1.00 94.69 81 TYR A O 1
ATOM 617 N N . ARG A 1 82 ? 1.990 -2.643 -12.397 1.00 94.25 82 ARG A N 1
ATOM 618 C CA . ARG A 1 82 ? 2.420 -1.437 -13.117 1.00 94.25 82 ARG A CA 1
ATOM 619 C C . ARG A 1 82 ? 3.913 -1.166 -12.969 1.00 94.25 82 ARG A C 1
ATOM 621 O O . ARG A 1 82 ? 4.535 -0.802 -13.963 1.00 94.25 82 ARG A O 1
ATOM 628 N N . ILE A 1 83 ? 4.501 -1.395 -11.791 1.00 95.56 83 ILE A N 1
ATOM 629 C CA . ILE A 1 83 ? 5.958 -1.292 -11.602 1.00 95.56 83 ILE A CA 1
ATOM 630 C C . ILE A 1 83 ? 6.659 -2.264 -12.552 1.00 95.56 83 ILE A C 1
ATOM 632 O O . ILE A 1 83 ? 7.525 -1.853 -13.322 1.00 95.56 83 ILE A O 1
ATOM 636 N N . GLN A 1 84 ? 6.249 -3.536 -12.557 1.00 96.25 84 GLN A N 1
ATOM 637 C CA . GLN A 1 84 ? 6.821 -4.539 -13.461 1.00 96.25 84 GLN A CA 1
ATOM 638 C C . GLN A 1 84 ? 6.674 -4.127 -14.930 1.00 96.25 84 GLN A C 1
ATOM 640 O O . GLN A 1 84 ? 7.627 -4.252 -15.698 1.00 96.25 84 GLN A O 1
ATOM 645 N N . ASN A 1 85 ? 5.516 -3.578 -15.306 1.00 95.25 85 ASN A N 1
ATOM 646 C CA . ASN A 1 85 ? 5.256 -3.118 -16.662 1.00 95.25 85 ASN A CA 1
ATOM 647 C C . ASN A 1 85 ? 6.172 -1.955 -17.076 1.00 95.25 85 ASN A C 1
ATOM 649 O O . ASN A 1 85 ? 6.741 -1.994 -18.166 1.00 95.25 85 ASN A O 1
ATOM 653 N N . VAL A 1 86 ? 6.367 -0.948 -16.215 1.00 95.31 86 VAL A N 1
ATOM 654 C CA . VAL A 1 86 ? 7.287 0.171 -16.496 1.00 95.31 86 VAL A CA 1
ATOM 655 C C . VAL A 1 86 ? 8.718 -0.337 -16.672 1.00 95.31 86 VAL A C 1
ATOM 657 O O . VAL A 1 86 ? 9.391 0.045 -17.630 1.00 95.31 86 VAL A O 1
ATOM 660 N N . LEU A 1 87 ? 9.170 -1.234 -15.791 1.00 96.44 87 LEU A N 1
ATOM 661 C CA . LEU A 1 87 ? 10.518 -1.802 -15.862 1.00 96.44 87 LEU A CA 1
ATOM 662 C C . LEU A 1 87 ? 10.726 -2.684 -17.099 1.00 96.44 87 LEU A C 1
ATOM 664 O O . LEU A 1 87 ? 11.828 -2.713 -17.634 1.00 96.44 87 LEU A O 1
ATOM 668 N N . ALA A 1 88 ? 9.688 -3.378 -17.571 1.00 94.94 88 ALA A N 1
ATOM 669 C CA . ALA A 1 88 ? 9.757 -4.180 -18.792 1.00 94.94 88 ALA A CA 1
ATOM 670 C C . ALA A 1 88 ? 9.864 -3.323 -20.067 1.00 94.94 88 ALA A C 1
ATOM 672 O O . ALA A 1 88 ? 10.474 -3.758 -21.041 1.00 94.94 88 ALA A O 1
ATOM 673 N N . HIS A 1 89 ? 9.285 -2.117 -20.061 1.00 92.56 89 HIS A N 1
ATOM 674 C CA . HIS A 1 89 ? 9.275 -1.209 -21.215 1.00 92.56 89 HIS A CA 1
ATOM 675 C C . HIS A 1 89 ? 10.436 -0.205 -21.224 1.00 92.56 89 HIS A C 1
ATOM 677 O O . HIS A 1 89 ? 10.685 0.425 -22.250 1.00 92.56 89 HIS A O 1
ATOM 683 N N . CYS A 1 90 ? 11.160 -0.059 -20.113 1.00 93.31 90 CYS A N 1
ATOM 684 C CA . CYS A 1 90 ? 12.414 0.686 -20.076 1.00 93.31 90 CYS A CA 1
ATOM 685 C C . CYS A 1 90 ? 13.574 -0.269 -20.412 1.00 93.31 90 CYS A C 1
ATOM 687 O O . CYS A 1 90 ? 13.933 -1.125 -19.618 1.00 93.31 90 CYS A O 1
ATOM 689 N N . GLY A 1 91 ? 14.173 -0.154 -21.593 1.00 85.81 91 GLY A N 1
ATOM 690 C CA . GLY A 1 91 ? 15.305 -0.995 -22.002 1.00 85.81 91 GLY A CA 1
ATOM 691 C C . GLY A 1 91 ? 16.670 -0.425 -21.616 1.00 85.81 91 GLY A C 1
ATOM 692 O O . GLY A 1 91 ? 17.648 -1.168 -21.532 1.00 85.81 91 GLY A O 1
ATOM 693 N N 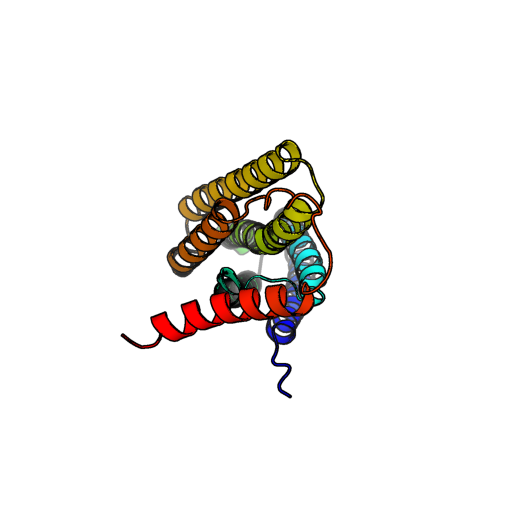. ASP A 1 92 ? 16.752 0.888 -21.385 1.00 93.38 92 ASP A N 1
ATOM 694 C CA . ASP A 1 92 ? 18.019 1.592 -21.207 1.00 93.38 92 ASP A CA 1
ATOM 695 C C . ASP A 1 92 ? 17.939 2.806 -20.259 1.00 93.38 92 ASP A C 1
A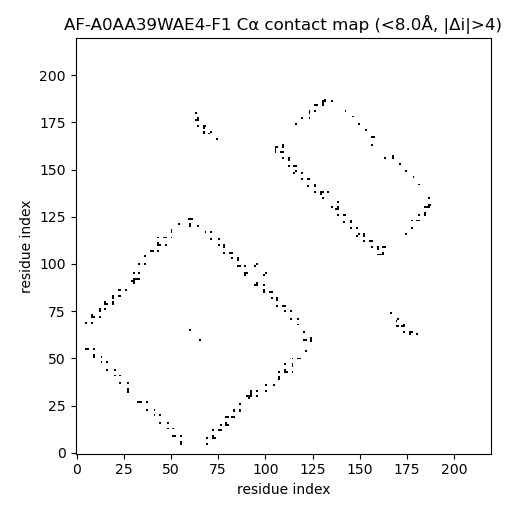TOM 697 O O . ASP A 1 92 ? 16.893 3.165 -19.707 1.00 93.38 92 ASP A O 1
ATOM 701 N N . ALA A 1 93 ? 19.093 3.448 -20.058 1.00 95.44 93 ALA A N 1
ATOM 702 C CA . ALA A 1 93 ? 19.242 4.614 -19.194 1.00 95.44 93 ALA A CA 1
ATOM 703 C C . ALA A 1 93 ? 18.512 5.869 -19.708 1.00 95.44 93 ALA A C 1
ATOM 705 O O . ALA A 1 93 ? 18.088 6.695 -18.896 1.00 95.44 93 ALA A O 1
ATOM 706 N N . ALA A 1 94 ? 18.358 6.029 -21.025 1.00 96.06 94 ALA A N 1
ATOM 707 C CA . ALA A 1 94 ? 17.696 7.193 -21.608 1.00 96.06 94 ALA A CA 1
ATOM 708 C C . ALA A 1 94 ? 16.179 7.120 -21.385 1.00 96.06 94 ALA A C 1
ATOM 710 O O . ALA A 1 94 ? 15.573 8.090 -20.918 1.00 96.06 94 ALA A O 1
ATOM 711 N N . GLN A 1 95 ? 15.577 5.954 -21.628 1.00 95.56 95 GLN A N 1
ATOM 712 C CA . GLN A 1 95 ? 14.163 5.686 -21.352 1.00 95.56 95 GLN A CA 1
ATOM 713 C C . GLN A 1 95 ? 13.854 5.752 -19.852 1.00 95.56 95 GLN A C 1
ATOM 715 O O . GLN A 1 95 ? 12.841 6.331 -19.450 1.00 95.56 95 GLN A O 1
ATOM 720 N N . TRP A 1 96 ? 14.759 5.241 -19.007 1.00 96.81 96 TRP A N 1
ATOM 721 C CA . TRP A 1 96 ? 14.632 5.397 -17.558 1.00 96.81 96 TRP A CA 1
ATOM 722 C C . TRP A 1 96 ? 14.578 6.872 -17.147 1.00 96.81 96 TRP A C 1
ATOM 724 O O . TRP A 1 96 ? 13.658 7.288 -16.446 1.00 96.81 96 TRP A O 1
ATOM 734 N N . THR A 1 97 ? 15.541 7.670 -17.610 1.00 95.56 97 THR A N 1
ATOM 735 C CA . THR A 1 97 ? 15.684 9.070 -17.185 1.00 95.56 97 THR A CA 1
ATOM 736 C C . THR A 1 97 ? 14.543 9.951 -17.692 1.00 95.56 97 THR A C 1
ATOM 738 O O . THR A 1 97 ? 14.109 10.854 -16.983 1.00 95.56 97 THR A O 1
ATOM 741 N N . SER A 1 98 ? 14.046 9.692 -18.904 1.00 92.94 98 SER A N 1
ATOM 742 C CA . SER A 1 98 ? 13.004 10.511 -19.536 1.00 92.94 98 SER A CA 1
ATOM 743 C C . SER A 1 98 ? 11.579 10.141 -19.123 1.00 92.94 98 SER A C 1
ATOM 745 O O . SER A 1 98 ? 10.706 11.005 -19.144 1.00 92.94 98 SER A O 1
ATOM 747 N N . THR A 1 99 ? 11.311 8.882 -18.766 1.00 92.38 99 THR A N 1
ATOM 748 C CA . THR A 1 99 ? 9.935 8.420 -18.501 1.00 92.38 99 THR A CA 1
ATOM 749 C C . THR A 1 99 ? 9.849 7.465 -17.317 1.00 92.38 99 THR A C 1
ATOM 751 O O . THR A 1 99 ? 9.035 7.683 -16.418 1.00 92.38 99 THR A O 1
ATOM 754 N N . GLY A 1 100 ? 10.696 6.430 -17.282 1.00 94.62 100 GLY A N 1
ATOM 755 C CA . GLY A 1 100 ? 10.605 5.362 -16.280 1.00 94.62 100 GLY A CA 1
ATOM 756 C C . GLY A 1 100 ? 10.677 5.869 -14.839 1.00 94.62 100 GLY A C 1
ATOM 757 O O . GLY A 1 100 ? 9.860 5.479 -14.007 1.00 94.62 100 GLY A O 1
ATOM 758 N N . LYS A 1 101 ? 11.592 6.803 -14.567 1.00 94.56 101 LYS A N 1
ATOM 759 C CA . LYS A 1 101 ? 11.797 7.391 -13.242 1.00 94.56 101 LYS A CA 1
ATOM 760 C C . LYS A 1 101 ? 10.540 8.066 -12.696 1.00 94.56 101 LYS A C 1
ATOM 762 O O . LYS A 1 101 ? 10.156 7.800 -11.562 1.00 94.56 101 LYS A O 1
ATOM 767 N N . VAL A 1 102 ? 9.909 8.935 -13.487 1.00 92.94 102 VAL A N 1
ATOM 768 C CA . VAL A 1 102 ? 8.715 9.684 -13.058 1.00 92.94 102 VAL A CA 1
ATOM 769 C C . VAL A 1 102 ? 7.539 8.733 -12.851 1.00 92.94 102 VAL A C 1
ATOM 771 O O . VAL A 1 102 ? 6.857 8.815 -11.834 1.00 92.94 102 VAL A O 1
ATOM 774 N N . ALA A 1 103 ? 7.351 7.776 -13.765 1.00 92.38 103 ALA A N 1
ATOM 775 C CA . ALA A 1 103 ? 6.291 6.780 -13.645 1.00 92.38 103 ALA A CA 1
ATOM 776 C C . ALA A 1 103 ? 6.452 5.912 -12.383 1.00 92.38 103 ALA A C 1
ATOM 778 O O . ALA A 1 103 ? 5.490 5.703 -11.648 1.00 92.38 103 ALA A O 1
ATOM 779 N N . VAL A 1 104 ? 7.667 5.433 -12.096 1.00 93.94 104 VAL A N 1
ATOM 780 C CA . VAL A 1 104 ? 7.937 4.642 -10.887 1.00 93.94 104 VAL A CA 1
ATOM 781 C C . VAL A 1 104 ? 7.827 5.483 -9.613 1.00 93.94 104 VAL A C 1
ATOM 783 O O . VAL A 1 104 ? 7.371 4.957 -8.602 1.00 93.94 104 VAL A O 1
ATOM 786 N N . ALA A 1 105 ? 8.188 6.770 -9.645 1.00 92.50 105 ALA A N 1
ATOM 787 C CA . ALA A 1 105 ? 8.008 7.662 -8.500 1.00 92.50 105 ALA A CA 1
ATOM 788 C C . ALA A 1 105 ? 6.526 7.788 -8.105 1.00 92.50 105 ALA A C 1
ATOM 790 O O . ALA A 1 105 ? 6.200 7.557 -6.946 1.00 92.50 105 ALA A O 1
ATOM 791 N N . GLY A 1 106 ? 5.622 8.016 -9.066 1.00 90.56 106 GLY A N 1
ATOM 792 C CA . GLY A 1 106 ? 4.181 8.058 -8.778 1.00 90.56 106 GLY A CA 1
ATOM 793 C C . GLY A 1 106 ? 3.628 6.723 -8.256 1.00 90.56 106 GLY A C 1
ATOM 794 O O . GLY A 1 106 ? 2.783 6.692 -7.364 1.00 90.56 106 GLY A O 1
ATOM 795 N N . LEU A 1 107 ? 4.147 5.593 -8.753 1.00 92.56 107 LEU A N 1
ATOM 796 C CA . LEU A 1 107 ? 3.778 4.266 -8.240 1.00 92.56 107 LEU A CA 1
ATOM 797 C C . LEU A 1 107 ? 4.301 4.017 -6.818 1.00 92.56 107 LEU A C 1
ATOM 799 O O . LEU A 1 107 ? 3.624 3.351 -6.038 1.00 92.56 107 LEU A O 1
ATOM 803 N N . ARG A 1 108 ? 5.479 4.548 -6.471 1.00 93.25 108 ARG A N 1
ATOM 804 C CA . ARG A 1 108 ? 6.020 4.498 -5.106 1.00 93.25 108 ARG A CA 1
ATOM 805 C C . ARG A 1 108 ? 5.129 5.272 -4.141 1.00 93.25 108 ARG A C 1
ATOM 807 O O . ARG A 1 108 ? 4.824 4.752 -3.077 1.00 93.25 108 ARG A O 1
ATOM 814 N N . ASP A 1 109 ? 4.695 6.469 -4.519 1.00 91.12 109 ASP A N 1
ATOM 815 C CA . ASP A 1 109 ? 3.812 7.276 -3.671 1.00 91.12 109 ASP A CA 1
ATOM 816 C C . ASP A 1 109 ? 2.476 6.542 -3.432 1.00 91.12 109 ASP A C 1
ATOM 818 O O . ASP A 1 109 ? 1.968 6.508 -2.313 1.00 91.12 109 ASP A O 1
ATOM 822 N N . GLY A 1 110 ? 1.971 5.832 -4.450 1.00 90.62 110 GLY A N 1
ATOM 823 C CA . GLY A 1 110 ? 0.839 4.912 -4.304 1.00 90.62 110 GLY A CA 1
ATOM 824 C C . GLY A 1 110 ? 1.102 3.743 -3.343 1.00 90.62 110 GLY A C 1
ATOM 825 O O . GLY A 1 110 ? 0.225 3.406 -2.552 1.00 90.62 110 GLY A O 1
ATOM 826 N N . LEU A 1 111 ? 2.296 3.134 -3.364 1.00 92.38 111 LEU A N 1
ATOM 827 C CA . LEU A 1 111 ? 2.665 2.102 -2.381 1.00 92.38 111 LEU A CA 1
ATOM 828 C C . LEU A 1 111 ? 2.673 2.652 -0.953 1.00 92.38 111 LEU A C 1
ATOM 830 O O . LEU A 1 111 ? 2.194 1.964 -0.056 1.00 92.38 111 LEU A O 1
ATOM 834 N N . GLU A 1 112 ? 3.184 3.868 -0.741 1.00 93.75 112 GLU A N 1
ATOM 835 C CA . GLU A 1 112 ? 3.228 4.480 0.590 1.00 93.75 112 GLU A CA 1
ATOM 836 C C . GLU A 1 112 ? 1.811 4.730 1.125 1.00 93.75 112 GLU A C 1
ATOM 838 O O . GLU A 1 112 ? 1.499 4.332 2.249 1.00 93.75 112 GLU A O 1
ATOM 843 N N . ILE A 1 113 ? 0.938 5.310 0.292 1.00 93.25 113 ILE A N 1
ATOM 844 C CA . ILE A 1 113 ? -0.488 5.502 0.599 1.00 93.25 113 ILE A CA 1
ATOM 845 C C . ILE A 1 113 ? -1.124 4.177 1.021 1.00 93.25 113 ILE A C 1
ATOM 847 O O . ILE A 1 113 ? -1.775 4.101 2.060 1.00 93.25 113 ILE A O 1
ATOM 851 N N . MET A 1 114 ? -0.892 3.119 0.246 1.00 91.88 114 MET A N 1
ATOM 852 C CA . MET A 1 114 ? -1.495 1.814 0.495 1.00 91.88 114 MET A CA 1
ATOM 853 C C . MET A 1 114 ? -0.958 1.113 1.727 1.00 91.88 114 MET A C 1
ATOM 855 O O . MET A 1 114 ? -1.727 0.518 2.480 1.00 91.88 114 MET A O 1
ATOM 859 N N . ARG A 1 115 ? 0.348 1.213 1.963 1.00 94.94 115 ARG A N 1
ATOM 860 C CA . ARG A 1 115 ? 0.978 0.688 3.169 1.00 94.94 115 ARG A CA 1
ATOM 861 C C . ARG A 1 115 ? 0.410 1.371 4.409 1.00 94.94 115 ARG A C 1
ATOM 863 O O . ARG A 1 115 ? 0.068 0.675 5.357 1.00 94.94 115 ARG A O 1
ATOM 870 N N . ARG A 1 116 ? 0.278 2.702 4.408 1.00 95.31 116 ARG A N 1
ATOM 871 C CA . ARG A 1 116 ? -0.323 3.416 5.545 1.00 95.31 116 ARG A CA 1
ATOM 872 C C . ARG A 1 116 ? -1.795 3.077 5.720 1.00 95.31 116 ARG A C 1
ATOM 874 O O . ARG A 1 116 ? -2.201 2.763 6.828 1.00 95.31 11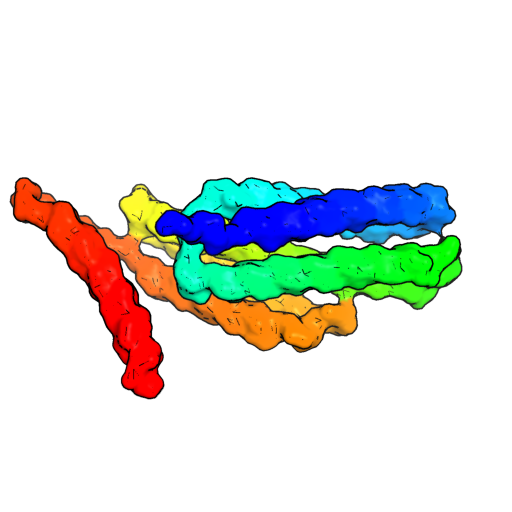6 ARG A O 1
ATOM 881 N N . ALA A 1 117 ? -2.566 3.053 4.632 1.00 94.38 117 ALA A N 1
ATOM 882 C CA . ALA A 1 117 ? -3.975 2.680 4.684 1.00 94.38 117 ALA A CA 1
ATOM 883 C C . ALA A 1 117 ? -4.168 1.286 5.295 1.00 94.38 117 ALA A C 1
ATOM 885 O O . ALA A 1 117 ? -4.975 1.136 6.203 1.00 94.38 117 ALA A O 1
ATOM 886 N N . LEU A 1 118 ? -3.397 0.284 4.863 1.00 93.88 118 LEU A N 1
ATOM 887 C CA . LEU A 1 118 ? -3.434 -1.056 5.456 1.00 93.88 118 LEU A CA 1
ATOM 888 C C . LEU A 1 118 ? -2.922 -1.074 6.908 1.00 93.88 118 LEU A C 1
ATOM 890 O O . LEU A 1 118 ? -3.433 -1.846 7.711 1.00 93.88 118 LEU A O 1
ATOM 894 N N . GLY A 1 119 ? -1.966 -0.209 7.260 1.00 94.12 119 GLY A N 1
ATOM 895 C CA . GLY A 1 119 ? -1.461 -0.052 8.629 1.00 94.12 119 GLY A CA 1
ATOM 896 C C . GLY A 1 119 ? -2.534 0.390 9.624 1.00 94.12 119 GLY A C 1
ATOM 897 O O . GLY A 1 119 ? -2.566 -0.113 10.743 1.00 94.12 119 GLY A O 1
ATOM 898 N N . LEU A 1 120 ? -3.488 1.219 9.183 1.00 94.62 120 LEU A N 1
ATOM 899 C CA . LEU A 1 120 ? -4.627 1.633 10.010 1.00 94.62 120 LEU A CA 1
ATOM 900 C C . LEU A 1 120 ? -5.469 0.449 10.512 1.00 94.62 120 LEU A C 1
ATOM 902 O O . LEU A 1 120 ? -6.150 0.579 11.525 1.00 94.62 120 LEU A O 1
ATOM 906 N N . VAL A 1 121 ? -5.430 -0.709 9.842 1.00 90.75 121 VAL A N 1
ATOM 907 C CA . VAL A 1 121 ? -6.119 -1.915 10.324 1.00 90.75 121 VAL A CA 1
ATOM 908 C C . VAL A 1 121 ? -5.551 -2.355 11.669 1.00 90.75 121 VAL A C 1
ATOM 910 O O . VAL A 1 121 ? -6.318 -2.577 12.603 1.00 90.75 121 VAL A O 1
ATOM 913 N N . ASP A 1 122 ? -4.225 -2.437 11.777 1.00 88.38 122 ASP A N 1
ATOM 914 C CA . ASP A 1 122 ? -3.533 -2.836 13.007 1.00 88.38 122 ASP A CA 1
ATOM 915 C C . ASP A 1 122 ? -3.768 -1.804 14.118 1.00 88.38 122 ASP A C 1
ATOM 917 O O . ASP A 1 122 ? -4.061 -2.154 15.260 1.00 88.38 122 ASP A O 1
ATOM 921 N N . GLU A 1 123 ? -3.764 -0.514 13.774 1.00 90.62 123 GLU A N 1
ATOM 922 C CA . GLU A 1 123 ? -4.045 0.556 14.734 1.00 90.62 123 GLU A CA 1
ATOM 923 C C . GLU A 1 123 ? -5.485 0.522 15.258 1.00 90.62 123 GLU A C 1
ATOM 925 O O . GLU A 1 123 ? -5.714 0.716 16.454 1.00 90.62 123 GLU A O 1
ATOM 930 N N . VAL A 1 124 ? -6.463 0.224 14.396 1.00 88.69 124 VAL A N 1
ATOM 931 C CA . VAL A 1 124 ? -7.867 0.060 14.799 1.00 88.69 124 VAL A CA 1
ATOM 932 C C . VAL A 1 124 ? -8.049 -1.191 15.662 1.00 88.69 124 VAL A C 1
ATOM 934 O O . VAL A 1 124 ? -8.746 -1.134 16.677 1.00 88.69 124 VAL A O 1
ATOM 937 N N . VAL A 1 125 ? -7.408 -2.313 15.319 1.00 86.56 125 VAL A N 1
ATOM 938 C CA . VAL A 1 125 ? -7.418 -3.522 16.163 1.00 86.56 125 VAL A CA 1
ATOM 939 C C . VAL A 1 125 ? -6.807 -3.213 17.532 1.00 86.56 125 VAL A C 1
ATOM 941 O O . VAL A 1 125 ? -7.416 -3.498 18.569 1.00 86.56 125 VAL A O 1
ATOM 944 N N . ASN A 1 126 ? -5.653 -2.544 17.551 1.00 86.94 126 ASN A N 1
ATOM 945 C CA . ASN A 1 126 ? -4.989 -2.113 18.774 1.00 86.94 126 ASN A CA 1
ATOM 946 C C . ASN A 1 126 ? -5.852 -1.134 19.589 1.00 86.94 126 ASN A C 1
ATOM 948 O O . ASN A 1 126 ? -5.862 -1.208 20.820 1.00 86.94 126 ASN A O 1
ATOM 952 N N . LEU A 1 127 ? -6.633 -0.262 18.940 1.00 86.56 127 LEU A N 1
ATOM 953 C CA . LEU A 1 127 ? -7.582 0.628 19.610 1.00 86.56 127 LEU A CA 1
ATOM 954 C C . LEU A 1 127 ? -8.643 -0.165 20.375 1.00 86.56 127 LEU A C 1
ATOM 956 O O . LEU A 1 127 ? -8.858 0.109 21.557 1.00 86.56 127 LEU A O 1
ATOM 960 N N . TYR A 1 128 ? -9.258 -1.176 19.757 1.00 83.75 128 TYR A N 1
ATOM 961 C CA . TYR A 1 128 ? -10.257 -2.010 20.435 1.00 83.75 128 TYR A CA 1
ATOM 962 C C . TYR A 1 128 ? -9.675 -2.770 21.636 1.00 83.75 128 TYR A C 1
ATOM 964 O O . TYR A 1 128 ? -10.326 -2.854 22.682 1.00 83.75 128 TYR A O 1
ATOM 972 N N . VAL A 1 129 ? -8.433 -3.259 21.537 1.00 82.62 129 VAL A N 1
ATOM 973 C CA . VAL A 1 129 ? -7.733 -3.887 22.672 1.00 82.62 129 VAL A CA 1
ATOM 974 C C . VAL A 1 129 ? -7.451 -2.858 23.773 1.00 82.62 129 VAL A C 1
ATOM 976 O O . VAL A 1 129 ? -7.791 -3.078 24.939 1.00 82.62 129 VAL A O 1
ATOM 979 N N . THR A 1 130 ? -6.898 -1.702 23.406 1.00 82.81 130 THR A N 1
ATOM 980 C CA . THR A 1 130 ? -6.514 -0.614 24.321 1.00 82.81 130 THR A CA 1
ATOM 981 C C . THR A 1 130 ? -7.716 -0.060 25.088 1.00 82.81 130 THR A C 1
ATOM 983 O O . THR A 1 130 ? -7.632 0.173 26.295 1.00 82.81 130 THR A O 1
ATOM 986 N N . VAL A 1 131 ? -8.872 0.083 24.434 1.00 82.50 131 VAL A N 1
ATOM 987 C CA . VAL A 1 131 ? -10.119 0.566 25.057 1.00 82.50 131 VAL A CA 1
ATOM 988 C C . VAL A 1 131 ? -10.530 -0.269 26.275 1.00 82.50 131 VAL A C 1
ATOM 990 O O . VAL A 1 131 ? -11.097 0.269 27.230 1.00 82.50 131 VAL A O 1
ATOM 993 N N . SER A 1 132 ? -10.210 -1.565 26.276 1.00 74.38 132 SER A N 1
ATOM 994 C CA . SER A 1 132 ? -10.547 -2.480 27.372 1.00 74.38 132 SER A CA 1
ATOM 995 C C . SER A 1 132 ? -9.572 -2.436 28.560 1.00 74.38 132 SER A C 1
ATOM 997 O O . SER A 1 132 ? -9.957 -2.796 29.674 1.00 74.38 132 SER A O 1
ATOM 999 N N . ALA A 1 133 ? -8.332 -1.979 28.351 1.00 74.44 133 ALA A N 1
ATOM 1000 C CA . ALA A 1 133 ? -7.225 -2.187 29.291 1.00 74.44 133 ALA A CA 1
ATOM 1001 C C . ALA A 1 133 ? -6.504 -0.902 29.741 1.00 74.44 133 ALA A C 1
ATOM 1003 O O . ALA A 1 133 ? -5.801 -0.922 30.753 1.00 74.44 133 ALA A O 1
ATOM 1004 N N . SER A 1 134 ? -6.698 0.213 29.034 1.00 83.00 134 SER A N 1
ATOM 1005 C CA . SER A 1 134 ? -5.871 1.417 29.171 1.00 83.00 134 SER A CA 1
ATOM 1006 C C . SER A 1 134 ? -6.645 2.646 29.658 1.00 83.00 134 SER A C 1
ATOM 1008 O O . SER A 1 134 ? -7.868 2.648 29.848 1.00 83.00 134 SER A O 1
ATOM 1010 N N . SER A 1 135 ? -5.908 3.720 29.936 1.00 85.31 135 SER A N 1
ATOM 1011 C CA . SER A 1 135 ? -6.468 5.000 30.363 1.00 85.31 135 SER A CA 1
ATOM 1012 C C . SER A 1 135 ? -7.178 5.732 29.217 1.00 85.31 135 SER A C 1
ATOM 1014 O O . SER A 1 135 ? -6.874 5.552 28.042 1.00 85.31 135 SER A O 1
ATOM 1016 N N . VAL A 1 136 ? -8.105 6.634 29.562 1.00 86.44 136 VAL A N 1
ATOM 1017 C CA . VAL A 1 136 ? -8.785 7.492 28.570 1.00 86.44 136 VAL A CA 1
ATOM 1018 C C . VAL A 1 136 ? -7.786 8.381 27.817 1.00 86.44 136 VAL A C 1
ATOM 1020 O O . VAL A 1 136 ? -7.993 8.676 26.645 1.00 86.44 136 VAL A O 1
ATOM 1023 N N . ALA A 1 137 ? -6.689 8.782 28.467 1.00 88.38 137 ALA A N 1
ATOM 1024 C CA . ALA A 1 137 ? -5.639 9.579 27.840 1.00 88.38 137 ALA A CA 1
ATOM 1025 C C . ALA A 1 137 ? -4.900 8.799 26.739 1.00 88.38 137 ALA A C 1
ATOM 1027 O O . ALA A 1 137 ? -4.712 9.336 25.653 1.00 88.38 137 ALA A O 1
ATOM 1028 N N . GLU A 1 138 ? -4.542 7.536 26.990 1.00 88.00 138 GLU A N 1
ATOM 1029 C CA . GLU A 1 138 ? -3.894 6.663 25.996 1.00 88.00 138 GLU A CA 1
ATOM 1030 C C . GLU A 1 138 ? -4.827 6.356 24.824 1.00 88.00 138 GLU A C 1
ATOM 1032 O O . GLU A 1 138 ? -4.410 6.436 23.672 1.00 88.00 138 GL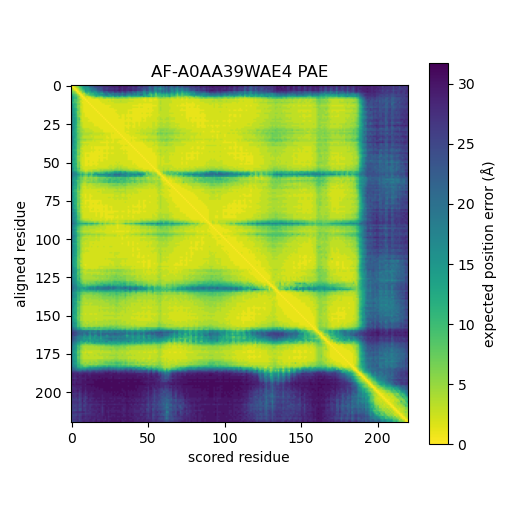U A O 1
ATOM 1037 N N . ILE A 1 139 ? -6.107 6.089 25.109 1.00 88.06 139 ILE A N 1
ATOM 1038 C CA . ILE A 1 139 ? -7.128 5.901 24.071 1.00 88.06 139 ILE A CA 1
ATOM 1039 C C . ILE A 1 139 ? -7.202 7.151 23.184 1.00 88.06 139 ILE A C 1
ATOM 1041 O O . ILE A 1 139 ? -7.128 7.040 21.966 1.00 88.06 139 ILE A O 1
ATOM 1045 N N . ASN A 1 140 ? -7.307 8.346 23.772 1.00 90.75 140 ASN A N 1
ATOM 1046 C CA . ASN A 1 140 ? -7.402 9.591 23.005 1.00 90.75 140 ASN A CA 1
ATOM 1047 C C . ASN A 1 140 ? -6.133 9.901 22.197 1.00 90.75 140 ASN A C 1
ATOM 1049 O O . ASN A 1 140 ? -6.249 10.445 21.101 1.00 90.75 140 ASN A O 1
ATOM 1053 N N . ALA A 1 141 ? -4.949 9.557 22.712 1.00 91.75 141 ALA A N 1
ATOM 1054 C CA . ALA A 1 141 ? -3.698 9.697 21.971 1.00 91.75 141 ALA A CA 1
ATOM 1055 C C . ALA A 1 141 ? -3.706 8.811 20.717 1.00 91.75 141 ALA A C 1
ATOM 1057 O O . ALA A 1 141 ? -3.525 9.321 19.618 1.00 91.75 141 ALA A O 1
ATOM 1058 N N . LEU A 1 142 ? -4.059 7.529 20.862 1.00 91.19 142 LEU A N 1
ATOM 1059 C CA . LEU A 1 142 ? -4.151 6.606 19.729 1.00 91.19 142 LEU A CA 1
ATOM 1060 C C . LEU A 1 142 ? -5.196 7.057 18.697 1.00 91.19 142 LEU A C 1
ATOM 1062 O O . LEU A 1 142 ? -4.929 7.047 17.501 1.00 91.19 142 LEU A O 1
ATOM 1066 N N . LYS A 1 143 ? -6.369 7.526 19.141 1.00 93.38 143 LYS A N 1
ATOM 1067 C CA . LYS A 1 143 ? -7.380 8.101 18.236 1.00 93.38 143 LYS A CA 1
ATOM 1068 C C . LYS A 1 143 ? -6.844 9.305 17.453 1.00 93.38 143 LYS A C 1
ATOM 1070 O O . LYS A 1 143 ? -7.171 9.462 16.277 1.00 93.38 143 LYS A O 1
ATOM 1075 N N . SER A 1 144 ? -6.057 10.159 18.110 1.00 94.81 144 SER A N 1
ATOM 1076 C CA . SER A 1 144 ? -5.421 11.317 17.478 1.00 94.81 144 SER A CA 1
ATOM 1077 C C . SER A 1 144 ? -4.394 10.891 16.430 1.00 94.81 144 SER A C 1
ATOM 1079 O O . SER A 1 144 ? -4.363 11.490 15.359 1.00 94.81 144 SER A O 1
ATOM 1081 N N . ASP A 1 145 ? -3.592 9.865 16.720 1.00 94.12 145 ASP A N 1
ATOM 1082 C CA . ASP A 1 145 ? -2.582 9.340 15.796 1.00 94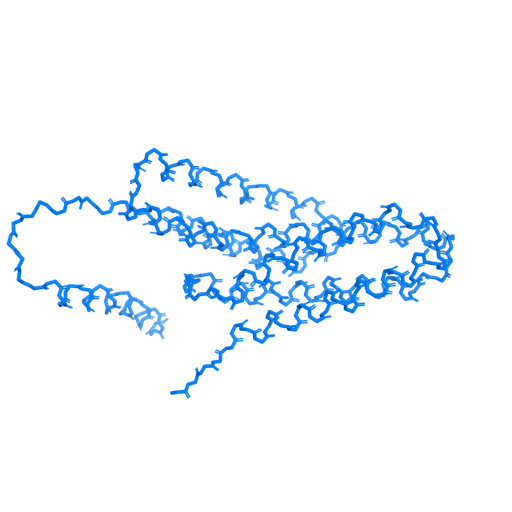.12 145 ASP A CA 1
ATOM 1083 C C . ASP A 1 145 ? -3.244 8.735 14.546 1.00 94.12 145 ASP A C 1
ATOM 1085 O O . ASP A 1 145 ? -2.929 9.153 13.431 1.00 94.12 145 ASP A O 1
ATOM 1089 N N . ILE A 1 146 ? -4.259 7.878 14.730 1.00 94.81 146 ILE A N 1
ATOM 1090 C CA . ILE A 1 146 ? -5.042 7.295 13.623 1.00 94.81 146 ILE A CA 1
ATOM 1091 C C . ILE A 1 146 ? -5.671 8.409 12.767 1.00 94.81 146 ILE A C 1
ATOM 1093 O O . ILE A 1 146 ? -5.633 8.362 11.538 1.00 94.81 146 ILE A O 1
ATOM 1097 N N . SER A 1 147 ? -6.236 9.446 13.401 1.00 95.69 147 SER A N 1
ATOM 1098 C CA . SER A 1 147 ? -6.853 10.572 12.682 1.00 95.69 147 SER A CA 1
ATOM 1099 C C . SER A 1 147 ? -5.830 11.363 11.861 1.00 95.69 147 SER A C 1
ATOM 1101 O O . SER A 1 147 ? -6.113 11.742 10.725 1.00 95.69 147 SER A O 1
ATOM 1103 N N . ALA A 1 148 ? -4.631 11.581 12.407 1.00 96.56 148 ALA A N 1
ATOM 1104 C CA . ALA A 1 148 ? -3.555 12.266 11.698 1.00 96.56 148 ALA A CA 1
ATOM 1105 C C . ALA A 1 148 ? -3.080 11.472 10.470 1.00 96.56 148 ALA A C 1
ATOM 1107 O O . ALA A 1 148 ? -2.837 12.065 9.415 1.00 96.56 148 ALA A O 1
ATOM 1108 N N . ASP A 1 149 ? -2.991 10.144 10.575 1.00 95.88 149 ASP A N 1
ATOM 1109 C CA . ASP A 1 149 ? -2.633 9.297 9.437 1.00 95.88 149 ASP A CA 1
ATOM 1110 C C . ASP A 1 149 ? -3.746 9.243 8.381 1.00 95.88 149 ASP A C 1
ATOM 1112 O O . ASP A 1 149 ? -3.452 9.324 7.186 1.00 95.88 149 ASP A O 1
ATOM 1116 N N . VAL A 1 150 ? -5.022 9.220 8.783 1.00 96.25 150 VAL A N 1
ATOM 1117 C CA . VAL A 1 150 ? -6.158 9.368 7.856 1.00 96.25 150 VAL A CA 1
ATOM 1118 C C . VAL A 1 150 ? -6.061 10.679 7.061 1.00 96.25 150 VAL A C 1
ATOM 1120 O O . VAL A 1 150 ? -6.181 10.667 5.831 1.00 96.25 150 VAL A O 1
ATOM 1123 N N . ASP A 1 151 ? -5.801 11.805 7.730 1.00 95.94 151 ASP A N 1
ATOM 1124 C CA . ASP A 1 151 ? -5.673 13.116 7.080 1.00 95.94 151 ASP A CA 1
ATOM 1125 C C . ASP A 1 151 ? -4.466 13.183 6.136 1.00 95.94 151 ASP A C 1
ATOM 1127 O O . ASP A 1 151 ? -4.551 13.738 5.029 1.00 95.94 151 ASP A O 1
ATOM 1131 N N . TRP A 1 152 ? -3.347 12.574 6.537 1.00 95.44 152 TRP A N 1
ATOM 1132 C CA . TRP A 1 152 ? -2.171 12.445 5.682 1.00 95.44 152 TRP A CA 1
ATOM 1133 C C . TRP A 1 152 ? -2.493 11.638 4.419 1.00 95.44 152 TRP A C 1
ATOM 1135 O O . TRP A 1 152 ? -2.187 12.091 3.313 1.00 95.44 152 TRP A O 1
ATOM 1145 N N . ILE A 1 153 ? -3.165 10.487 4.557 1.00 94.62 153 ILE A N 1
ATOM 1146 C CA . ILE A 1 153 ? -3.528 9.622 3.426 1.00 94.62 153 ILE A CA 1
ATOM 1147 C C . ILE A 1 153 ? -4.424 10.380 2.443 1.00 94.62 153 ILE A C 1
ATOM 1149 O O . ILE A 1 153 ? -4.141 10.373 1.243 1.00 94.62 153 ILE A O 1
ATOM 1153 N N . ARG A 1 154 ? -5.460 11.080 2.931 1.00 93.31 154 ARG A N 1
ATOM 1154 C CA . ARG A 1 154 ? -6.353 11.887 2.078 1.00 93.31 154 ARG A CA 1
ATOM 1155 C C . ARG A 1 154 ? -5.584 12.968 1.322 1.00 93.31 154 ARG A C 1
ATOM 1157 O O . ARG A 1 154 ? -5.746 13.117 0.110 1.00 93.31 154 ARG A O 1
ATOM 1164 N N . THR A 1 155 ? -4.706 13.689 2.019 1.00 92.56 155 THR A N 1
ATOM 1165 C CA . THR A 1 155 ? -3.901 14.773 1.432 1.00 92.56 155 THR A CA 1
ATOM 1166 C C . THR A 1 155 ? -2.974 14.255 0.329 1.00 92.56 155 THR A C 1
ATOM 1168 O O . THR A 1 155 ? -2.885 14.845 -0.754 1.00 92.56 155 THR A O 1
ATOM 1171 N N . GLN A 1 156 ? -2.310 13.125 0.575 1.00 90.19 156 GLN A N 1
ATOM 1172 C CA . GLN A 1 156 ? -1.393 12.520 -0.387 1.00 90.19 156 GLN A CA 1
ATOM 1173 C C . GLN A 1 1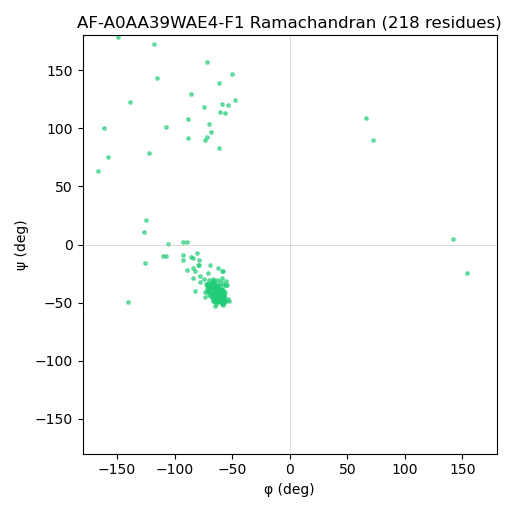56 ? -2.130 11.902 -1.577 1.00 90.19 156 GLN A C 1
ATOM 1175 O O . GLN A 1 156 ? -1.709 12.096 -2.717 1.00 90.19 156 GLN A O 1
ATOM 1180 N N . ALA A 1 157 ? -3.258 11.226 -1.344 1.00 88.50 157 ALA A N 1
ATOM 1181 C CA . ALA A 1 157 ? -4.084 10.660 -2.408 1.00 88.50 157 ALA A CA 1
ATOM 1182 C C . ALA A 1 157 ? -4.646 11.745 -3.342 1.00 88.50 157 ALA A C 1
ATOM 1184 O O . ALA A 1 157 ? -4.644 11.563 -4.560 1.00 88.50 157 ALA A O 1
ATOM 1185 N N . ALA A 1 158 ? -5.049 12.898 -2.797 1.00 85.94 158 ALA A N 1
ATOM 1186 C CA . ALA A 1 158 ? -5.500 14.043 -3.588 1.00 85.94 158 ALA A CA 1
ATOM 1187 C C . ALA A 1 158 ? -4.375 14.667 -4.437 1.00 85.94 158 ALA A C 1
ATOM 1189 O O . ALA A 1 158 ? -4.629 15.175 -5.529 1.00 85.94 158 ALA A O 1
ATOM 1190 N N . SER A 1 159 ? -3.134 14.608 -3.946 1.00 82.62 159 SER A N 1
ATOM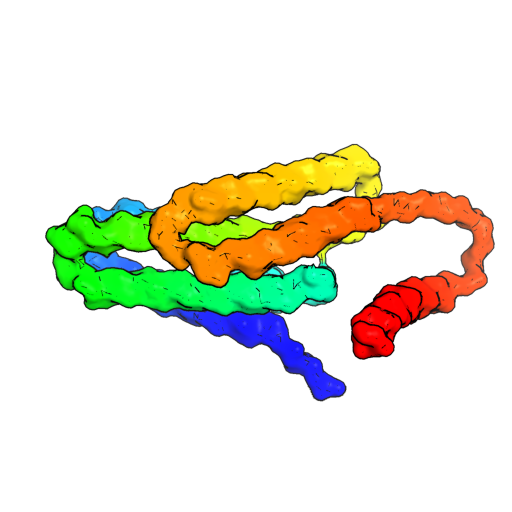 1191 C CA . SER A 1 159 ? -1.953 15.179 -4.610 1.00 82.62 159 SER A CA 1
ATOM 1192 C C . SER A 1 159 ? -1.307 14.236 -5.634 1.00 82.62 159 SER A C 1
ATOM 1194 O O . SER A 1 159 ? -0.443 14.661 -6.401 1.00 82.62 159 SER A O 1
ATOM 1196 N N . ALA A 1 160 ? -1.706 12.960 -5.670 1.00 77.38 160 ALA A N 1
ATOM 1197 C CA . ALA A 1 160 ? -1.131 11.957 -6.558 1.00 77.38 160 ALA A CA 1
ATOM 1198 C C . ALA A 1 160 ? -1.547 12.189 -8.027 1.00 77.38 160 ALA A C 1
ATOM 1200 O O . ALA A 1 160 ? -2.569 11.694 -8.519 1.00 77.38 160 ALA A O 1
ATOM 1201 N N . GLU A 1 161 ? -0.723 12.927 -8.774 1.00 59.44 161 GLU A N 1
ATOM 1202 C CA . GLU A 1 161 ? -0.849 13.047 -10.223 1.00 59.44 161 GLU A CA 1
ATOM 1203 C C . GLU A 1 161 ? -0.363 11.758 -10.906 1.00 59.44 161 GLU A C 1
ATOM 1205 O O . GLU A 1 161 ? 0.808 11.411 -10.849 1.00 59.44 161 GLU A O 1
ATOM 1210 N N . HIS A 1 162 ? -1.262 11.080 -11.623 1.00 56.94 162 HIS A N 1
ATOM 1211 C CA . HIS A 1 162 ? -0.983 9.915 -12.479 1.00 56.94 162 HIS A CA 1
ATOM 1212 C C . HIS A 1 162 ? -0.661 8.604 -11.746 1.00 56.94 162 HIS A C 1
ATOM 1214 O O . HIS A 1 162 ? 0.482 8.213 -11.545 1.00 56.94 162 HIS A O 1
ATOM 1220 N N . GLY A 1 163 ? -1.715 7.834 -11.473 1.00 53.28 163 GLY A N 1
ATOM 1221 C CA . GLY A 1 163 ? -1.591 6.427 -11.088 1.00 53.28 163 GLY A CA 1
ATOM 1222 C C . GLY A 1 163 ? -2.749 5.923 -10.238 1.00 53.28 163 GLY A C 1
ATOM 1223 O O . GLY A 1 163 ? -3.053 4.739 -10.283 1.00 53.28 163 GLY A O 1
ATOM 1224 N N . TYR A 1 164 ? -3.445 6.807 -9.527 1.00 57.19 164 TYR A N 1
ATOM 1225 C CA . TYR A 1 164 ? -4.341 6.388 -8.445 1.00 57.19 164 TYR A CA 1
ATOM 1226 C C . TYR A 1 164 ? -5.780 6.913 -8.549 1.00 57.19 164 TYR A C 1
ATOM 1228 O O . TYR A 1 164 ? -6.550 6.795 -7.609 1.00 57.19 164 TYR A O 1
ATOM 1236 N N . LYS A 1 165 ? -6.178 7.499 -9.687 1.00 58.41 165 LYS A N 1
ATOM 1237 C CA . LYS A 1 165 ? -7.484 8.178 -9.800 1.00 58.41 165 LYS A CA 1
ATOM 1238 C C . LYS A 1 165 ? -8.690 7.242 -9.672 1.00 58.41 165 LYS A C 1
ATOM 1240 O O . LYS A 1 165 ? -9.711 7.659 -9.141 1.00 58.41 165 LYS A O 1
ATOM 1245 N N . ASP A 1 166 ? -8.564 5.988 -10.102 1.00 60.53 166 ASP A N 1
ATOM 1246 C CA . ASP A 1 166 ? -9.677 5.025 -10.076 1.00 60.53 166 ASP A CA 1
ATOM 1247 C C . ASP A 1 166 ? -9.926 4.426 -8.679 1.00 60.53 166 ASP A C 1
ATOM 1249 O O . ASP A 1 166 ? -10.952 3.791 -8.450 1.00 60.53 166 ASP A O 1
ATOM 1253 N N . THR A 1 167 ? -8.990 4.613 -7.748 1.00 64.56 167 THR A N 1
ATOM 1254 C CA . THR A 1 167 ? -8.966 3.979 -6.420 1.00 64.56 167 THR A CA 1
ATOM 1255 C C . THR A 1 167 ? -9.295 4.962 -5.291 1.00 64.56 167 THR A C 1
ATOM 1257 O O . THR A 1 167 ? -9.568 4.535 -4.172 1.00 64.56 167 THR A O 1
ATOM 1260 N N . VAL A 1 168 ? -9.362 6.270 -5.586 1.00 69.69 168 VAL A N 1
ATOM 1261 C CA . VAL A 1 168 ? -9.710 7.331 -4.618 1.00 69.69 168 VAL A CA 1
ATOM 1262 C C . VAL A 1 168 ? -11.081 7.119 -3.956 1.00 69.69 168 VAL A C 1
ATOM 1264 O O . VAL A 1 168 ? -11.130 7.152 -2.732 1.00 69.69 168 VAL A O 1
ATOM 1267 N N . PRO A 1 169 ? -12.182 6.813 -4.679 1.00 76.69 169 PRO A N 1
ATOM 1268 C CA . PRO A 1 169 ? -13.498 6.694 -4.036 1.00 76.69 169 PRO A CA 1
ATOM 1269 C C . PRO A 1 169 ? -13.591 5.524 -3.044 1.00 76.69 169 PRO A C 1
ATOM 1271 O O . PRO A 1 169 ? -14.282 5.598 -2.027 1.00 76.69 169 PRO A O 1
ATOM 1274 N N . LEU A 1 170 ? -12.885 4.431 -3.342 1.00 83.00 170 LEU A N 1
ATOM 1275 C CA . LEU A 1 170 ? -12.796 3.269 -2.463 1.00 83.00 170 LEU A CA 1
ATOM 1276 C C . LEU A 1 170 ? -11.964 3.589 -1.217 1.00 83.00 170 LEU A C 1
ATOM 1278 O O . LEU A 1 170 ? -12.354 3.215 -0.112 1.00 83.00 170 LEU A O 1
ATOM 1282 N N . LEU A 1 171 ? -10.835 4.279 -1.401 1.00 88.62 171 LEU A N 1
ATOM 1283 C CA . LEU A 1 171 ? -9.974 4.708 -0.307 1.00 88.62 171 LEU A CA 1
ATOM 1284 C C . LEU A 1 171 ? -10.715 5.661 0.638 1.00 88.62 171 LEU A C 1
ATOM 1286 O O . LEU A 1 171 ? -10.655 5.463 1.843 1.00 88.62 171 LEU A O 1
ATOM 1290 N N . ASP A 1 172 ? -11.481 6.621 0.121 1.00 90.38 172 ASP A N 1
ATOM 1291 C CA . ASP A 1 172 ? -12.286 7.513 0.965 1.00 90.38 172 ASP A CA 1
ATOM 1292 C C . ASP A 1 172 ? -13.329 6.734 1.778 1.00 90.38 172 ASP A C 1
ATOM 1294 O O . ASP A 1 172 ? -13.423 6.911 2.990 1.00 90.38 172 ASP A O 1
ATOM 1298 N N . THR A 1 173 ? -14.026 5.782 1.144 1.00 90.75 173 THR A N 1
ATOM 1299 C CA . THR A 1 173 ? -14.991 4.906 1.836 1.00 90.75 173 THR A CA 1
ATOM 1300 C C . THR A 1 173 ? -14.326 4.103 2.961 1.00 90.75 173 THR A C 1
ATOM 1302 O O . THR A 1 173 ? -14.906 3.922 4.031 1.00 90.75 173 THR A O 1
ATOM 1305 N N . TYR A 1 174 ? -13.107 3.610 2.730 1.00 92.69 174 TYR A N 1
ATOM 1306 C CA . TYR A 1 174 ? -12.316 2.923 3.749 1.00 92.69 174 TYR A CA 1
ATOM 1307 C C . TYR A 1 174 ? -11.948 3.846 4.914 1.00 92.69 174 TYR A C 1
ATOM 1309 O O . TYR A 1 174 ? -12.124 3.479 6.073 1.00 92.69 174 TYR A O 1
ATOM 1317 N N . LEU A 1 175 ? -11.452 5.045 4.617 1.00 94.44 175 LEU A N 1
ATOM 1318 C CA . LEU A 1 175 ? -11.024 5.994 5.641 1.00 94.44 175 LEU A CA 1
ATOM 1319 C C . LEU A 1 175 ? -12.206 6.494 6.478 1.00 94.44 175 LEU A C 1
ATOM 1321 O O . LEU A 1 175 ? -12.064 6.657 7.687 1.00 94.44 175 LEU A O 1
ATOM 1325 N N . ASP A 1 176 ? -13.384 6.659 5.878 1.00 93.19 176 ASP A N 1
ATOM 1326 C CA . ASP A 1 176 ? -14.615 6.976 6.608 1.00 93.19 176 ASP A CA 1
ATOM 1327 C C . ASP A 1 176 ? -15.014 5.840 7.563 1.00 93.19 176 ASP A C 1
ATOM 1329 O O . ASP A 1 176 ? -15.399 6.089 8.707 1.00 93.19 176 ASP A O 1
ATOM 1333 N N . ALA A 1 177 ? -14.864 4.582 7.133 1.00 91.19 177 ALA A N 1
ATOM 1334 C CA . ALA A 1 177 ? -15.079 3.421 7.993 1.00 91.19 177 ALA A CA 1
ATOM 1335 C C . ALA A 1 177 ? -14.085 3.377 9.169 1.00 91.19 177 ALA A C 1
ATOM 1337 O O . ALA A 1 177 ? -14.491 3.100 10.299 1.00 91.19 177 ALA A O 1
ATOM 1338 N N . VAL A 1 178 ? -12.810 3.715 8.936 1.00 93.25 178 VAL A N 1
ATOM 1339 C CA . VAL A 1 178 ? -11.802 3.840 10.003 1.00 93.25 178 VAL A CA 1
ATOM 1340 C C . VAL A 1 178 ? -12.181 4.947 10.990 1.00 93.25 178 VAL A C 1
ATOM 1342 O O . VAL A 1 178 ? -12.186 4.704 12.196 1.00 93.25 178 VAL A O 1
ATOM 1345 N N . VAL A 1 179 ? -12.568 6.133 10.512 1.00 93.50 179 VAL A N 1
ATOM 1346 C CA . VAL A 1 179 ? -13.024 7.233 11.382 1.00 93.50 179 VAL A CA 1
ATOM 1347 C C . VAL A 1 179 ? -14.229 6.803 12.222 1.00 93.50 179 VAL A C 1
ATOM 1349 O O . VAL A 1 179 ? -14.253 7.038 13.428 1.00 93.50 179 VAL A O 1
ATOM 1352 N N . ASN A 1 180 ? -15.182 6.081 11.635 1.00 90.19 180 ASN A N 1
ATOM 1353 C CA . ASN A 1 180 ? -16.329 5.555 12.372 1.00 90.19 180 ASN A CA 1
ATOM 1354 C C . ASN A 1 180 ? -15.909 4.551 13.473 1.00 90.19 180 ASN A C 1
ATOM 1356 O O . ASN A 1 180 ? -16.411 4.611 14.599 1.00 90.19 180 ASN A O 1
ATOM 1360 N N . CYS A 1 181 ? -14.928 3.675 13.212 1.00 87.62 181 CYS A N 1
ATOM 1361 C CA . CYS A 1 181 ? -14.351 2.807 14.250 1.00 87.62 181 CYS A CA 1
ATOM 1362 C C . CYS A 1 181 ? -13.772 3.618 15.423 1.00 87.62 181 CYS A C 1
ATOM 1364 O O . CYS A 1 181 ? -14.000 3.279 16.588 1.00 87.62 181 CYS A O 1
ATOM 1366 N N . ILE A 1 182 ? -13.061 4.711 15.137 1.00 90.56 182 ILE A N 1
ATOM 1367 C CA . ILE A 1 182 ? -12.485 5.605 16.152 1.00 90.56 182 ILE A CA 1
ATOM 1368 C C . ILE A 1 182 ? -13.587 6.278 16.977 1.00 90.56 182 ILE A C 1
ATOM 1370 O O . ILE A 1 182 ? -13.501 6.318 18.208 1.00 90.56 182 ILE A O 1
ATOM 1374 N N . GLU A 1 183 ? -14.618 6.815 16.327 1.00 87.81 183 GLU A N 1
ATOM 1375 C CA . GLU A 1 183 ? -15.702 7.556 16.983 1.00 87.81 183 GLU A CA 1
ATOM 1376 C C . GLU A 1 183 ? -16.545 6.659 17.897 1.00 87.81 183 GLU A C 1
ATOM 1378 O O . GLU A 1 183 ? -16.867 7.043 19.024 1.00 87.81 183 GLU A O 1
ATOM 1383 N N . THR A 1 184 ? -16.827 5.433 17.456 1.00 84.75 184 THR A N 1
ATOM 1384 C CA . THR A 1 184 ? -17.645 4.459 18.201 1.00 84.75 184 THR A CA 1
ATOM 1385 C C . THR A 1 184 ? -16.887 3.738 19.317 1.00 84.75 184 THR A C 1
ATOM 1387 O O . THR A 1 184 ? -17.502 3.205 20.244 1.00 84.75 184 THR A O 1
ATOM 1390 N N . SER A 1 185 ? -15.552 3.761 19.289 1.00 80.31 185 SER A N 1
ATOM 1391 C CA . SER A 1 185 ? -14.701 3.171 20.327 1.00 80.31 185 SER A CA 1
ATOM 1392 C C . SER A 1 185 ? -14.812 3.942 21.648 1.00 80.31 185 SER A C 1
ATOM 1394 O O . SER A 1 185 ? -14.137 4.954 21.851 1.00 80.31 185 SER A O 1
ATOM 1396 N N . THR A 1 186 ? -15.650 3.484 22.579 1.00 72.62 186 THR A N 1
ATOM 1397 C CA . THR A 1 186 ? -15.791 4.085 23.917 1.00 72.62 186 THR A CA 1
ATOM 1398 C C . THR A 1 186 ? -15.335 3.125 25.010 1.00 72.62 186 THR A C 1
ATOM 1400 O O . THR A 1 186 ? -15.542 1.916 24.933 1.00 72.62 186 THR A O 1
ATOM 1403 N N . ARG A 1 187 ? -14.704 3.665 26.061 1.00 64.19 187 ARG A N 1
ATOM 1404 C CA . ARG A 1 187 ? -14.428 2.901 27.280 1.00 64.19 187 ARG A CA 1
ATOM 1405 C C . ARG A 1 187 ? -15.766 2.658 27.967 1.00 64.19 187 ARG A C 1
ATOM 1407 O O . ARG A 1 187 ? -16.300 3.581 28.580 1.00 64.19 187 ARG A O 1
ATOM 1414 N N . ASN A 1 188 ? -16.306 1.445 27.872 1.00 51.44 188 ASN A N 1
ATOM 1415 C CA . ASN A 1 188 ? -17.425 1.059 28.725 1.00 51.44 188 ASN A CA 1
ATOM 1416 C C . ASN A 1 188 ? -17.008 1.314 30.183 1.00 51.44 188 ASN A C 1
ATOM 1418 O O . ASN A 1 188 ? -15.983 0.810 30.648 1.00 51.44 188 ASN A O 1
ATOM 1422 N N . SER A 1 189 ? -17.762 2.180 30.863 1.00 35.62 189 SER A N 1
ATOM 1423 C CA . SER A 1 189 ? -17.579 2.515 32.279 1.00 35.62 189 SER A CA 1
ATOM 1424 C C . SER A 1 189 ? -17.493 1.224 33.106 1.00 35.62 189 SER A C 1
ATOM 1426 O O . SER A 1 189 ? -18.174 0.256 32.753 1.00 35.62 189 SER A O 1
ATOM 1428 N N . PRO A 1 190 ? -16.708 1.163 34.203 1.00 37.84 190 PRO A N 1
ATOM 1429 C CA . PRO A 1 190 ? -16.768 0.007 35.077 1.00 37.84 190 PRO A CA 1
ATOM 1430 C C . PRO A 1 190 ? -18.198 -0.083 35.607 1.00 37.84 190 PRO A C 1
ATOM 1432 O O . PRO A 1 190 ? -18.657 0.803 36.325 1.00 37.84 190 PRO A O 1
ATOM 1435 N N . VAL A 1 191 ? -18.909 -1.141 35.223 1.00 37.56 191 VAL A N 1
ATOM 1436 C CA . VAL A 1 191 ? -20.033 -1.638 36.008 1.00 37.56 191 VAL A CA 1
ATOM 1437 C C . VAL A 1 191 ? -19.445 -1.901 37.389 1.00 37.56 191 VAL A C 1
ATOM 1439 O O . VAL A 1 191 ? -18.541 -2.732 37.521 1.00 37.56 191 VAL A O 1
ATOM 1442 N N . GLU A 1 192 ? -19.869 -1.121 38.387 1.00 33.97 192 GLU A N 1
ATOM 1443 C CA . GLU A 1 192 ? -19.599 -1.440 39.785 1.00 33.97 192 GLU A CA 1
ATOM 1444 C C . GLU A 1 192 ? -19.953 -2.914 39.981 1.00 33.97 192 GLU A C 1
ATOM 1446 O O . GLU A 1 192 ? -21.048 -3.343 39.622 1.00 33.97 192 GLU A O 1
ATOM 1451 N N . LEU A 1 193 ? -18.985 -3.696 40.462 1.00 35.88 193 LEU A N 1
ATOM 1452 C CA . LEU A 1 193 ? -19.149 -5.107 40.789 1.00 35.88 193 LEU A CA 1
ATOM 1453 C C . LEU A 1 193 ? -20.209 -5.254 41.893 1.00 35.88 193 LEU A C 1
ATOM 1455 O O . LEU A 1 193 ? -19.884 -5.349 43.073 1.00 35.88 193 LEU A O 1
ATOM 1459 N N . GLY A 1 194 ? -21.472 -5.258 41.487 1.00 34.62 194 GLY A N 1
ATOM 1460 C CA . GLY A 1 194 ? -22.604 -5.796 42.217 1.00 34.62 194 GLY A CA 1
ATOM 1461 C C . GLY A 1 194 ? -23.034 -7.078 41.519 1.00 34.62 194 GLY A C 1
ATOM 1462 O O . GLY A 1 194 ? -23.678 -7.025 40.480 1.00 34.62 194 GLY A O 1
ATOM 1463 N N . ASP A 1 195 ? -22.618 -8.195 42.106 1.00 33.72 195 ASP A N 1
ATOM 1464 C CA . ASP A 1 195 ? -23.099 -9.562 41.905 1.00 33.72 195 ASP A CA 1
ATOM 1465 C C . ASP A 1 195 ? -22.877 -10.233 40.534 1.00 33.72 195 ASP A C 1
ATOM 1467 O O . ASP A 1 195 ? -23.461 -9.942 39.493 1.00 33.72 195 ASP A O 1
ATOM 1471 N N . ILE A 1 196 ? -21.965 -11.203 40.590 1.00 44.81 196 ILE A N 1
ATOM 1472 C CA . ILE A 1 196 ? -21.480 -12.057 39.515 1.00 44.81 196 ILE A CA 1
ATOM 1473 C C . ILE A 1 196 ? -22.395 -13.286 39.441 1.00 44.81 196 ILE A C 1
ATOM 1475 O O . ILE A 1 196 ? -22.134 -14.278 40.110 1.00 44.81 196 ILE A O 1
ATOM 1479 N N . GLU A 1 197 ? -23.440 -13.240 38.619 1.00 36.97 197 GLU A N 1
ATOM 1480 C CA . GLU A 1 197 ? -24.123 -14.439 38.105 1.00 36.97 197 GLU A CA 1
ATOM 1481 C C . GLU A 1 197 ? -24.947 -14.042 36.865 1.00 36.97 197 GLU A C 1
ATOM 1483 O O . GLU A 1 197 ? -26.001 -13.428 36.978 1.00 36.97 197 GLU A O 1
ATOM 1488 N N . GLY A 1 198 ? -24.427 -14.310 35.658 1.00 43.91 198 GLY A N 1
ATOM 1489 C CA . GLY A 1 198 ? -25.130 -14.000 34.394 1.00 43.91 198 GLY A CA 1
ATOM 1490 C C . GLY A 1 198 ? -24.266 -13.491 33.231 1.00 43.91 198 GLY A C 1
ATOM 1491 O O . GLY A 1 198 ? -24.790 -13.135 32.179 1.00 43.91 198 GLY A O 1
ATOM 1492 N N . ARG A 1 199 ? -22.935 -13.441 33.382 1.00 43.66 199 ARG A N 1
ATOM 1493 C CA . ARG A 1 199 ? -22.026 -12.817 32.399 1.00 43.66 199 ARG A CA 1
ATOM 1494 C C . ARG A 1 199 ? -21.894 -13.563 31.061 1.00 43.66 199 ARG A C 1
ATOM 1496 O O . ARG A 1 199 ? -21.484 -12.943 30.084 1.00 43.66 199 ARG A O 1
ATOM 1503 N N . ASP A 1 200 ? -22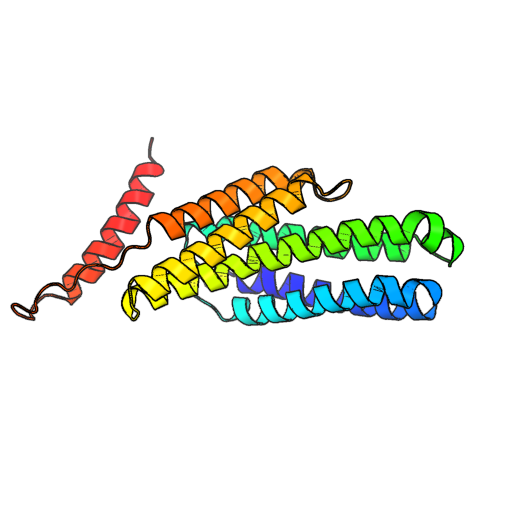.288 -14.833 31.002 1.00 41.88 200 ASP A N 1
ATOM 1504 C CA . ASP A 1 200 ? -22.279 -15.610 29.755 1.00 41.88 200 ASP A CA 1
ATOM 1505 C C . ASP A 1 200 ? -23.465 -15.264 28.835 1.00 41.88 200 ASP A C 1
ATOM 1507 O O . ASP A 1 200 ? -23.319 -15.307 27.613 1.00 41.88 200 ASP A O 1
ATOM 1511 N N . ASP A 1 201 ? -24.593 -14.798 29.385 1.00 41.00 201 ASP A N 1
ATOM 1512 C CA . ASP A 1 201 ? -25.741 -14.360 28.578 1.00 41.00 201 ASP A CA 1
ATOM 1513 C C . ASP A 1 201 ? -25.525 -12.963 27.977 1.00 41.00 201 ASP A C 1
ATOM 1515 O O . ASP A 1 201 ? -25.945 -12.700 26.853 1.00 41.00 201 ASP A O 1
ATOM 1519 N N . MET A 1 202 ? -24.799 -12.071 28.660 1.00 40.41 202 MET A N 1
ATOM 1520 C CA . MET A 1 202 ? -24.620 -10.686 28.198 1.00 40.41 202 MET A CA 1
ATOM 1521 C C . MET A 1 202 ? -23.689 -10.576 26.979 1.00 40.41 202 MET A C 1
ATOM 1523 O O . MET A 1 202 ? -23.937 -9.768 26.085 1.00 40.41 202 MET A O 1
ATOM 1527 N N . MET A 1 203 ? -22.643 -11.408 26.897 1.00 45.56 203 MET A N 1
ATOM 1528 C CA . MET A 1 203 ? -21.776 -11.458 25.710 1.00 45.56 203 MET A CA 1
ATOM 1529 C C . MET A 1 203 ? -22.493 -12.105 24.520 1.00 45.56 203 MET A C 1
ATOM 1531 O O . MET A 1 203 ? -22.318 -11.659 23.386 1.00 45.56 203 MET A O 1
ATOM 1535 N N . ALA A 1 204 ? -2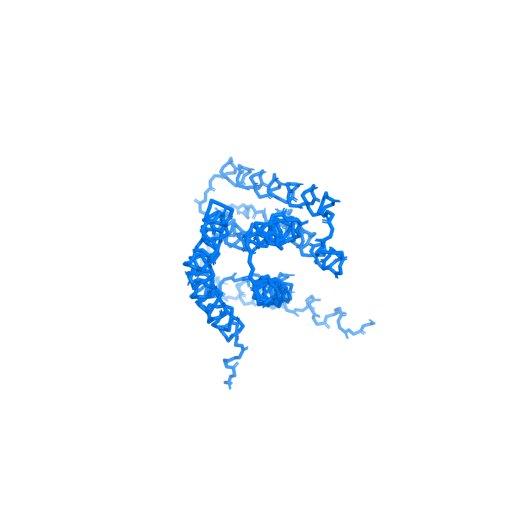3.355 -13.096 24.772 1.00 43.69 204 ALA A N 1
ATOM 1536 C CA . ALA A 1 204 ? -24.224 -13.656 23.743 1.00 43.69 204 ALA A CA 1
ATOM 1537 C C . ALA A 1 204 ? -25.246 -12.619 23.247 1.00 43.69 204 ALA A C 1
ATOM 1539 O O . ALA A 1 204 ? -25.503 -12.544 22.049 1.00 43.69 204 ALA A O 1
ATOM 1540 N N . GLN A 1 205 ? -25.772 -11.772 24.135 1.00 43.12 205 GLN A N 1
ATOM 1541 C CA . GLN A 1 205 ? -26.741 -10.732 23.794 1.00 43.12 205 GLN A CA 1
ATOM 1542 C C . GLN A 1 205 ? -26.108 -9.577 23.001 1.00 43.12 205 GLN A C 1
ATOM 1544 O O . GLN A 1 205 ? -26.699 -9.136 22.022 1.00 43.12 205 GLN A O 1
ATOM 1549 N N . TYR A 1 206 ? -24.877 -9.167 23.330 1.00 46.06 206 TYR A N 1
ATOM 1550 C CA . TYR A 1 206 ? -24.162 -8.109 22.599 1.00 46.06 206 TYR A CA 1
ATOM 1551 C C . TYR A 1 206 ? -23.746 -8.547 21.186 1.00 46.06 206 TYR A C 1
ATOM 1553 O O . TYR A 1 206 ? -23.914 -7.804 20.222 1.00 46.06 206 TYR A O 1
ATOM 1561 N N . VAL A 1 207 ? -23.271 -9.790 21.035 1.00 51.31 207 VAL A N 1
ATOM 1562 C CA . VAL A 1 207 ? -22.978 -10.365 19.711 1.00 51.31 207 VAL A CA 1
ATOM 1563 C C . VAL A 1 207 ? -24.264 -10.518 18.892 1.00 51.31 207 VAL A C 1
ATOM 1565 O O . VAL A 1 207 ? -24.264 -10.255 17.691 1.00 51.31 207 VAL A O 1
ATOM 1568 N N . ASN A 1 208 ? -25.381 -10.880 19.530 1.00 39.47 208 ASN A N 1
ATOM 1569 C CA . ASN A 1 208 ? -26.665 -11.023 18.846 1.00 39.47 208 ASN A CA 1
ATOM 1570 C C . ASN A 1 208 ? -27.282 -9.665 18.458 1.00 39.47 208 ASN A C 1
ATOM 1572 O O . ASN A 1 208 ? -27.882 -9.566 17.394 1.00 39.47 208 ASN A O 1
ATOM 1576 N N . GLU A 1 209 ? -27.093 -8.605 19.252 1.00 41.41 209 GLU A N 1
ATOM 1577 C CA . GLU A 1 209 ? -27.536 -7.244 18.908 1.00 41.41 209 GLU A CA 1
ATOM 1578 C C . GLU A 1 209 ? -26.714 -6.629 17.766 1.00 41.41 209 GLU A C 1
ATOM 1580 O O . GLU A 1 209 ? -27.293 -6.012 16.870 1.00 41.41 209 GLU A O 1
ATOM 1585 N N . CYS A 1 210 ? -25.399 -6.878 17.716 1.00 42.09 210 CYS A N 1
ATOM 1586 C CA . CYS A 1 210 ? -24.570 -6.491 16.570 1.00 42.09 210 CYS A CA 1
ATOM 1587 C C . CYS A 1 210 ? -24.979 -7.229 15.281 1.00 42.09 210 CYS A C 1
ATOM 1589 O O . CYS A 1 210 ? -25.063 -6.609 14.222 1.00 42.09 210 CYS A O 1
ATOM 1591 N N . LEU A 1 211 ? -25.319 -8.522 15.365 1.00 44.19 211 LEU A N 1
ATOM 1592 C CA . LEU A 1 211 ? -25.789 -9.307 14.212 1.00 44.19 211 LEU A CA 1
ATOM 1593 C C . LEU A 1 211 ? -27.237 -8.971 13.795 1.00 44.19 211 LEU A C 1
ATOM 1595 O O . LEU A 1 211 ? -27.581 -9.065 12.614 1.00 44.19 211 LEU A O 1
ATOM 1599 N N . LEU A 1 212 ? -28.095 -8.550 14.731 1.00 41.41 212 LEU A N 1
ATOM 1600 C CA . LEU A 1 212 ? -29.466 -8.104 14.446 1.00 41.41 212 LEU A CA 1
ATOM 1601 C C . LEU A 1 212 ? -29.504 -6.751 13.724 1.00 41.41 212 LEU A C 1
ATOM 1603 O O . LEU A 1 212 ? -30.379 -6.548 12.877 1.00 41.41 212 LEU A O 1
ATOM 1607 N N . PHE A 1 213 ? -28.552 -5.854 14.004 1.00 44.06 213 PHE A N 1
ATOM 1608 C CA . PHE A 1 213 ? -28.431 -4.582 13.284 1.00 44.06 213 PHE A CA 1
ATOM 1609 C C . PHE A 1 213 ? -28.032 -4.789 11.812 1.00 44.06 213 PHE A C 1
ATOM 1611 O O . PHE A 1 213 ? -28.599 -4.140 10.930 1.00 44.06 213 PHE A O 1
ATOM 1618 N N . GLU A 1 214 ? -27.159 -5.760 11.523 1.00 44.03 214 GLU A N 1
ATOM 1619 C CA . GLU A 1 214 ? -26.800 -6.137 10.146 1.00 44.03 214 GLU A CA 1
ATOM 1620 C C . GLU A 1 214 ? -27.958 -6.831 9.403 1.00 44.03 214 GLU A C 1
ATOM 1622 O O . GLU A 1 214 ? -28.194 -6.558 8.224 1.00 44.03 214 GLU A O 1
ATOM 1627 N N . PHE A 1 215 ? -28.760 -7.667 10.078 1.00 35.88 215 PHE A N 1
ATOM 1628 C CA . PHE A 1 215 ? -29.906 -8.337 9.442 1.00 35.88 215 PHE A CA 1
ATOM 1629 C C . PHE A 1 215 ? -31.081 -7.400 9.112 1.00 35.88 215 PHE A C 1
ATOM 1631 O O . PHE A 1 215 ? -31.857 -7.694 8.196 1.00 35.88 215 PHE A O 1
ATOM 1638 N N . LEU A 1 216 ? -31.221 -6.275 9.820 1.00 37.16 216 LEU A N 1
ATOM 1639 C CA . LEU A 1 216 ? -32.279 -5.290 9.565 1.00 37.16 216 LEU A CA 1
ATOM 1640 C C . LEU A 1 216 ? -31.927 -4.287 8.454 1.00 37.16 216 LEU A C 1
ATOM 1642 O O . LEU A 1 216 ? -32.845 -3.744 7.840 1.00 37.16 216 LEU A O 1
ATOM 1646 N N . GLN A 1 217 ? -30.645 -4.100 8.119 1.00 43.47 217 GLN A N 1
ATOM 1647 C CA . GLN A 1 217 ? -30.229 -3.264 6.980 1.00 43.47 217 GLN A CA 1
ATOM 1648 C C . GLN A 1 217 ? -30.245 -3.990 5.623 1.00 43.47 217 GLN A C 1
ATOM 1650 O O . GLN A 1 217 ? -30.194 -3.336 4.587 1.00 43.47 217 GLN A O 1
ATOM 1655 N N . VAL A 1 218 ? -30.385 -5.321 5.595 1.00 42.28 218 VAL A N 1
ATOM 1656 C CA . VAL A 1 218 ? -30.461 -6.114 4.345 1.00 42.28 218 VAL A CA 1
ATOM 1657 C C . VAL A 1 218 ? -31.914 -6.329 3.870 1.00 42.28 218 VAL A C 1
ATOM 1659 O O . VAL A 1 218 ? -32.155 -6.995 2.863 1.00 42.28 218 VAL A O 1
ATOM 1662 N N . ARG A 1 219 ? -32.921 -5.774 4.566 1.00 38.72 219 ARG A N 1
ATOM 1663 C CA . ARG A 1 219 ? -34.345 -6.031 4.264 1.00 38.72 219 ARG A CA 1
ATOM 1664 C C . ARG A 1 219 ? -35.247 -4.823 3.995 1.00 38.72 219 ARG A C 1
ATOM 1666 O O . ARG A 1 219 ? -36.465 -4.997 4.030 1.00 38.72 219 ARG A O 1
ATOM 1673 N N . TYR A 1 220 ? -34.692 -3.671 3.630 1.00 37.28 220 TYR A N 1
ATOM 1674 C CA . TYR A 1 220 ? -35.460 -2.587 3.003 1.00 37.28 220 TYR A CA 1
ATOM 1675 C C . TYR A 1 220 ? -34.759 -2.035 1.768 1.00 37.28 220 TYR A C 1
ATOM 1677 O O . TYR A 1 220 ? -33.532 -1.817 1.846 1.00 37.28 220 TYR A O 1
#